Protein AF-0000000080647271 (afdb_homodimer)

Foldseek 3Di:
DFEEEEEEDPPLCLVVLVVLLVVVCVPVFAEEEAEDDPPDDPDPPPPQVVCVVVPDQKGWDQDPPRDIDMDGPDDDPVVVVVVCVVVVHDFYYYYDPQADPGQYEYRDDDDGPNDDYYDDDGPPDDPVVSVVVNVVRVPGDDD/DFEEEEEEDPPLCLVVLVVLLVVVCPPVFAEEEAEDDPPDPPDPPPPQVVVVVVPDQKGWDQDPPRDIDMDGPDDDPVVVVVVCVVVVHDFYYYYDPQADPGQYEYRDDDDGPNDDYYDDDGPPDDPVVSVVVNVVRVPGDDD

Structure (mmCIF, N/CA/C/O backbone):
data_AF-0000000080647271-model_v1
#
loop_
_entity.id
_entity.type
_entity.pdbx_description
1 polymer 'Molybdopterin-guanine dinucleotide biosynthesis protein B'
#
loop_
_atom_site.group_PDB
_atom_site.id
_atom_site.type_symbol
_atom_site.label_atom_id
_atom_site.label_alt_id
_atom_site.label_comp_id
_atom_site.label_asym_id
_atom_site.label_entity_id
_atom_site.label_seq_id
_atom_site.pdbx_PDB_ins_code
_atom_site.Cartn_x
_atom_site.Cartn_y
_atom_site.Cartn_z
_atom_site.occupancy
_atom_site.B_iso_or_equiv
_atom_site.auth_seq_id
_atom_site.auth_comp_id
_atom_site.auth_asym_id
_atom_site.auth_atom_id
_atom_site.pdbx_PDB_model_num
ATOM 1 N N . MET A 1 1 ? 1.456 6.121 18.125 1 97.38 1 MET A N 1
ATOM 2 C CA . MET A 1 1 ? 1.51 6.988 16.953 1 97.38 1 MET A CA 1
ATOM 3 C C . MET A 1 1 ? 0.772 8.297 17.219 1 97.38 1 MET A C 1
ATOM 5 O O . MET A 1 1 ? -0.348 8.297 17.719 1 97.38 1 MET A O 1
ATOM 9 N N . LYS A 1 2 ? 1.414 9.375 17.078 1 98.44 2 LYS A N 1
ATOM 10 C CA . LYS A 1 2 ? 0.795 10.695 17.203 1 98.44 2 LYS A CA 1
ATOM 11 C C . LYS A 1 2 ? 0.201 11.148 15.867 1 98.44 2 LYS A C 1
ATOM 13 O O . LYS A 1 2 ? 0.856 11.062 14.828 1 98.44 2 LYS A O 1
ATOM 18 N N . VAL A 1 3 ? -1.141 11.672 15.914 1 98.56 3 VAL A N 1
ATOM 19 C CA . VAL A 1 3 ? -1.839 11.938 14.664 1 98.56 3 VAL A CA 1
ATOM 20 C C . VAL A 1 3 ? -2.461 13.328 14.695 1 98.56 3 VAL A C 1
ATOM 22 O O . VAL A 1 3 ? -3.037 13.7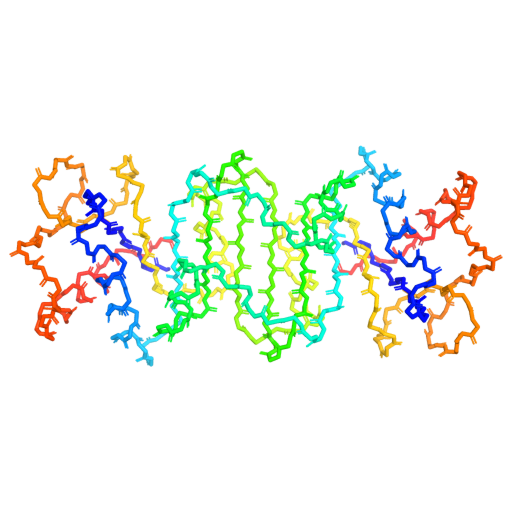34 15.711 1 98.56 3 VAL A O 1
ATOM 25 N N . ILE A 1 4 ? -2.371 14.039 13.578 1 98.38 4 ILE A N 1
ATOM 26 C CA . ILE A 1 4 ? -3.102 15.289 13.375 1 98.38 4 ILE A CA 1
ATOM 27 C C . ILE A 1 4 ? -3.629 15.352 11.945 1 98.38 4 ILE A C 1
ATOM 29 O O . ILE A 1 4 ? -3.059 14.742 11.039 1 98.38 4 ILE A O 1
ATOM 33 N N . SER A 1 5 ? -4.711 16.031 11.766 1 98.25 5 SER A N 1
ATOM 34 C CA . SER A 1 5 ? -5.281 16.266 10.438 1 98.25 5 SER A CA 1
ATOM 35 C C . SER A 1 5 ? -5.137 17.719 10.016 1 98.25 5 SER A C 1
ATOM 37 O O . SER A 1 5 ? -5.336 18.625 10.828 1 98.25 5 SER A O 1
ATOM 39 N N . VAL A 1 6 ? -4.715 17.922 8.789 1 97.44 6 VAL A N 1
ATOM 40 C CA . VAL A 1 6 ? -4.691 19.234 8.156 1 97.44 6 VAL A CA 1
ATOM 41 C C . VAL A 1 6 ? -5.867 19.359 7.195 1 97.44 6 VAL A C 1
ATOM 43 O O . VAL A 1 6 ? -5.988 18.578 6.242 1 97.44 6 VAL A O 1
ATOM 46 N N . VAL A 1 7 ? -6.699 20.344 7.461 1 96.94 7 VAL A N 1
ATOM 47 C CA . VAL A 1 7 ? -7.914 20.5 6.664 1 96.94 7 VAL A CA 1
ATOM 48 C C . VAL A 1 7 ? -8.031 21.938 6.16 1 96.94 7 VAL A C 1
ATOM 50 O O . VAL A 1 7 ? -7.371 22.828 6.68 1 96.94 7 VAL A O 1
ATOM 53 N N . GLY A 1 8 ? -8.805 22.047 5.125 1 93.81 8 GLY A N 1
ATOM 54 C CA . GLY A 1 8 ? -9.023 23.328 4.469 1 93.81 8 GLY A CA 1
ATOM 55 C C . GLY A 1 8 ? -9.695 23.203 3.113 1 93.81 8 GLY A C 1
ATOM 56 O O . GLY A 1 8 ? -9.992 22.094 2.666 1 93.81 8 GLY A O 1
ATOM 57 N N . THR A 1 9 ? -9.969 24.391 2.504 1 89.12 9 THR A N 1
ATOM 58 C CA . THR A 1 9 ? -10.602 24.375 1.192 1 89.12 9 THR A CA 1
ATOM 59 C C . THR A 1 9 ? -9.594 24.031 0.104 1 89.12 9 THR A C 1
ATOM 61 O O . THR A 1 9 ? -8.383 24.031 0.348 1 89.12 9 THR A O 1
ATOM 64 N N . LYS A 1 10 ? -10.008 23.578 -1.085 1 82.12 10 LYS A N 1
ATOM 65 C CA . LYS A 1 10 ? -9.141 23.25 -2.209 1 82.12 10 LYS A CA 1
ATOM 66 C C . LYS A 1 10 ? -8.18 24.391 -2.52 1 82.12 10 LYS A C 1
ATOM 68 O O . LYS A 1 10 ? -8.578 25.562 -2.555 1 82.12 10 LYS A O 1
ATOM 73 N N . LYS A 1 11 ? -6.984 24.219 -2.66 1 84.38 11 LYS A N 1
ATOM 74 C CA . LYS A 1 11 ? -5.953 25.172 -3.07 1 84.38 11 LYS A CA 1
ATOM 75 C C . LYS A 1 11 ? -5.598 26.125 -1.931 1 84.38 11 LYS A C 1
ATOM 77 O O . LYS A 1 11 ? -5.113 27.219 -2.166 1 84.38 11 LYS A O 1
ATOM 82 N N . SER A 1 12 ? -5.902 25.641 -0.79 1 86.94 12 SER A N 1
ATOM 83 C CA . SER A 1 12 ? -5.602 26.484 0.364 1 86.94 12 SER A CA 1
ATOM 84 C C . SER A 1 12 ? -4.141 26.344 0.777 1 86.94 12 SER A C 1
ATOM 86 O O . SER A 1 12 ? -3.646 27.125 1.598 1 86.94 12 SER A O 1
ATOM 88 N N . GLY A 1 13 ? -3.531 25.422 0.24 1 90.5 13 GLY A N 1
ATOM 89 C CA . GLY A 1 13 ? -2.135 25.203 0.586 1 90.5 13 GLY A CA 1
ATOM 90 C C . GLY A 1 13 ? -1.925 24.016 1.512 1 90.5 13 GLY A C 1
ATOM 91 O O . GLY A 1 13 ? -0.857 23.875 2.109 1 90.5 13 GLY A O 1
ATOM 92 N N . LYS A 1 14 ? -2.918 23.203 1.691 1 92.44 14 LYS A N 1
ATOM 93 C CA . LYS A 1 14 ? -2.848 22.047 2.59 1 92.44 14 LYS A CA 1
ATOM 94 C C . LYS A 1 14 ? -1.639 21.172 2.27 1 92.44 14 LYS A C 1
ATOM 96 O O . LYS A 1 14 ? -0.856 20.844 3.16 1 92.44 14 LYS A O 1
ATOM 101 N N . THR A 1 15 ? -1.499 20.828 1.011 1 91.69 15 THR A N 1
ATOM 102 C CA . THR A 1 15 ? -0.429 19.922 0.604 1 91.69 15 THR A CA 1
ATOM 103 C C . THR A 1 15 ? 0.937 20.516 0.921 1 91.69 15 THR A C 1
ATOM 105 O O . THR A 1 15 ? 1.814 19.844 1.45 1 91.69 15 THR A O 1
ATOM 108 N N . THR A 1 16 ? 1.079 21.812 0.631 1 93.75 16 THR A N 1
ATOM 109 C CA . THR A 1 16 ? 2.334 22.5 0.918 1 93.75 16 THR A CA 1
ATOM 110 C C . THR A 1 16 ? 2.635 22.484 2.414 1 93.75 16 THR A C 1
ATOM 112 O O . THR A 1 16 ? 3.781 22.281 2.818 1 93.75 16 THR A O 1
ATOM 115 N N . LEU A 1 17 ? 1.628 22.688 3.168 1 95.81 17 LEU A N 1
ATOM 116 C CA . LEU A 1 17 ? 1.812 22.672 4.613 1 95.81 17 LEU A CA 1
ATOM 117 C C . LEU A 1 17 ? 2.207 21.281 5.094 1 95.81 17 LEU A C 1
ATOM 119 O O . LEU A 1 17 ? 3.145 21.125 5.883 1 95.81 17 LEU A O 1
ATOM 123 N N . VAL A 1 18 ? 1.528 20.312 4.625 1 96.5 18 VAL A N 1
ATOM 124 C CA . VAL A 1 18 ? 1.826 18.922 5.004 1 96.5 18 VAL A CA 1
ATOM 125 C C . VAL A 1 18 ? 3.266 18.594 4.621 1 96.5 18 VAL A C 1
ATOM 127 O O . VAL A 1 18 ? 4.004 18 5.418 1 96.5 18 VAL A O 1
ATOM 130 N N . GLU A 1 19 ? 3.668 18.984 3.461 1 96.25 19 GLU A N 1
ATOM 131 C CA . GLU A 1 19 ? 5.035 18.75 3.016 1 96.25 19 GLU A CA 1
ATOM 132 C C . GLU A 1 19 ? 6.047 19.391 3.963 1 96.25 19 GLU A C 1
ATOM 134 O O . GLU A 1 19 ? 7.051 18.766 4.32 1 96.25 19 GLU A O 1
ATOM 139 N N . ALA A 1 20 ? 5.777 20.578 4.281 1 96.62 20 ALA A N 1
ATOM 140 C CA . ALA A 1 20 ? 6.68 21.297 5.176 1 96.62 20 ALA A CA 1
ATOM 141 C C . ALA A 1 20 ? 6.781 20.609 6.531 1 96.62 20 ALA A C 1
ATOM 143 O O . ALA A 1 20 ? 7.867 20.5 7.105 1 96.62 20 ALA A O 1
ATOM 144 N N . MET A 1 21 ? 5.676 20.156 7.02 1 97.81 21 MET A N 1
ATOM 145 C CA . MET A 1 21 ? 5.66 19.453 8.305 1 97.81 21 MET A CA 1
ATOM 146 C C . MET A 1 21 ? 6.422 18.141 8.227 1 97.81 21 MET A C 1
ATOM 148 O O . MET A 1 21 ? 7.18 17.797 9.141 1 97.81 21 MET A O 1
ATOM 152 N N . VAL A 1 22 ? 6.25 17.453 7.168 1 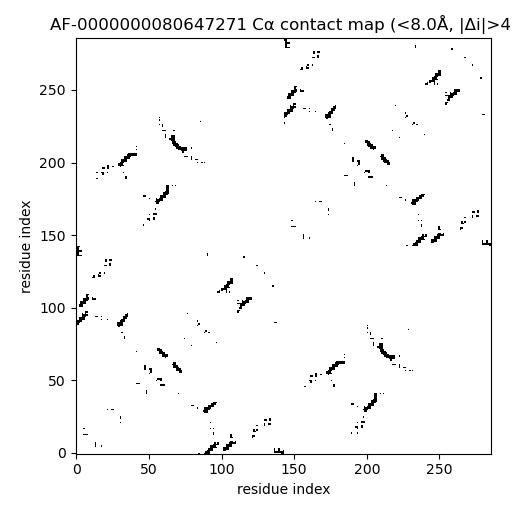97.69 22 VAL A N 1
ATOM 153 C CA . VAL A 1 22 ? 6.953 16.188 6.961 1 97.69 22 VAL A CA 1
ATOM 154 C C . VAL A 1 22 ? 8.461 16.438 6.953 1 97.69 22 VAL A C 1
ATOM 156 O O . VAL A 1 22 ? 9.211 15.719 7.625 1 97.69 22 VAL A O 1
ATOM 159 N N . ARG A 1 23 ? 8.875 17.453 6.297 1 97.12 23 ARG A N 1
ATOM 160 C CA . ARG A 1 23 ? 10.289 17.781 6.234 1 97.12 23 ARG A CA 1
ATOM 161 C C . ARG A 1 23 ? 10.844 18.094 7.621 1 97.12 23 ARG A C 1
ATOM 163 O O . ARG A 1 23 ? 11.953 17.703 7.961 1 97.12 23 ARG A O 1
ATOM 170 N N . ALA A 1 24 ? 10.039 18.734 8.305 1 97.38 24 ALA A N 1
ATOM 171 C CA . ALA A 1 24 ? 10.477 19.172 9.633 1 97.38 24 ALA A CA 1
ATOM 172 C C . ALA A 1 24 ? 10.586 17.984 10.586 1 97.38 24 ALA A C 1
ATOM 174 O O . ALA A 1 24 ? 11.258 18.062 11.617 1 97.38 24 ALA A O 1
ATOM 175 N N . LEU A 1 25 ? 9.914 16.922 10.273 1 97.69 25 LEU A N 1
ATOM 176 C CA . LEU A 1 25 ? 9.898 15.766 11.156 1 97.69 25 LEU A CA 1
ATOM 177 C C . LEU A 1 25 ? 11.062 14.828 10.836 1 97.69 25 LEU A C 1
ATOM 179 O O . LEU A 1 25 ? 11.273 13.836 11.539 1 97.69 25 LEU A O 1
ATOM 183 N N . ARG A 1 26 ? 11.758 15.117 9.758 1 91.31 26 ARG A N 1
ATOM 184 C CA . ARG A 1 26 ? 12.891 14.281 9.375 1 91.31 26 ARG A CA 1
ATOM 185 C C . ARG A 1 26 ? 13.859 14.102 10.539 1 91.31 26 ARG A C 1
ATOM 187 O O . ARG A 1 26 ? 14.273 15.078 11.164 1 91.31 26 ARG A O 1
ATOM 194 N N . GLY A 1 27 ? 14.141 12.875 10.836 1 92.38 27 GLY A N 1
ATOM 195 C CA . GLY A 1 27 ? 15.109 12.586 11.875 1 92.38 27 GLY A CA 1
ATOM 196 C C . GLY A 1 27 ? 14.492 12.5 13.258 1 92.38 27 GLY A C 1
ATOM 197 O O . GLY A 1 27 ? 15.18 12.188 14.234 1 92.38 27 GLY A O 1
ATOM 198 N N . ARG A 1 28 ? 13.258 12.75 13.352 1 95.31 28 ARG A N 1
ATOM 199 C CA . ARG A 1 28 ? 12.617 12.742 14.656 1 95.31 28 ARG A CA 1
ATOM 200 C C . ARG A 1 28 ? 11.891 11.414 14.898 1 95.31 28 ARG A C 1
ATOM 202 O O . ARG A 1 28 ? 11.539 11.094 16.031 1 95.31 28 ARG A O 1
ATOM 209 N N . GLY A 1 29 ? 11.688 10.703 13.922 1 96.44 29 GLY A N 1
ATOM 210 C CA . GLY A 1 29 ? 10.953 9.453 13.945 1 96.44 29 GLY A CA 1
ATOM 211 C C . GLY A 1 29 ? 10.375 9.07 12.594 1 96.44 29 GLY A C 1
ATOM 212 O O . GLY A 1 29 ? 10.516 9.82 11.617 1 96.44 29 GLY A O 1
ATOM 213 N N . ARG A 1 30 ? 9.75 7.887 12.516 1 96.69 30 ARG A N 1
ATOM 214 C CA . ARG A 1 30 ? 9.125 7.426 11.281 1 96.69 30 ARG A CA 1
ATOM 215 C C . ARG A 1 30 ? 7.84 8.195 11 1 96.69 30 ARG A C 1
ATOM 217 O O . ARG A 1 30 ? 6.965 8.289 11.859 1 96.69 30 ARG A O 1
ATOM 224 N N . VAL A 1 31 ? 7.758 8.758 9.789 1 97.88 31 VAL A N 1
ATOM 225 C CA . VAL A 1 31 ? 6.664 9.664 9.461 1 97.88 31 VAL A CA 1
ATOM 226 C C . VAL A 1 31 ? 5.77 9.031 8.398 1 97.88 31 VAL A C 1
ATOM 228 O O . VAL A 1 31 ? 6.266 8.461 7.422 1 97.88 31 VAL A O 1
ATOM 231 N N . GLY A 1 32 ? 4.453 9.109 8.586 1 97.81 32 GLY A N 1
ATOM 232 C CA . GLY A 1 32 ? 3.459 8.688 7.609 1 97.81 32 GLY A CA 1
ATOM 233 C C . GLY A 1 32 ? 2.426 9.758 7.312 1 97.81 32 GLY A C 1
ATOM 234 O O . GLY A 1 32 ? 2.154 10.617 8.156 1 97.81 32 GLY A O 1
ATOM 235 N N . THR A 1 33 ? 1.88 9.688 6.086 1 97.5 33 THR A N 1
ATOM 236 C CA . THR A 1 33 ? 0.808 10.609 5.73 1 97.5 33 THR A CA 1
ATOM 237 C C . THR A 1 33 ? -0.386 9.859 5.152 1 97.5 33 THR A C 1
ATOM 239 O O . THR A 1 33 ? -0.234 8.758 4.625 1 97.5 33 THR A O 1
ATOM 242 N N . ILE A 1 34 ? -1.543 10.43 5.316 1 96.5 34 ILE A N 1
ATOM 243 C CA . ILE A 1 34 ? -2.771 9.977 4.672 1 96.5 34 ILE A CA 1
ATOM 244 C C . ILE A 1 34 ? -3.375 11.109 3.854 1 96.5 34 ILE A C 1
ATOM 246 O O . ILE A 1 34 ? -3.43 12.258 4.316 1 96.5 34 ILE A O 1
ATOM 250 N N . LYS A 1 35 ? -3.709 10.844 2.711 1 93.12 35 LYS A N 1
ATOM 251 C CA . LYS A 1 35 ? -4.375 11.828 1.868 1 93.12 35 LYS A CA 1
ATOM 252 C C . LYS A 1 35 ? -5.762 11.352 1.449 1 93.12 35 LYS A C 1
ATOM 254 O O . LYS A 1 35 ? -5.918 10.227 0.962 1 93.12 35 LYS A O 1
ATOM 259 N N . ASN A 1 36 ? -6.766 12.102 1.656 1 91.5 36 ASN A N 1
ATOM 260 C CA . ASN A 1 36 ? -8.109 11.859 1.145 1 91.5 36 ASN A CA 1
ATOM 261 C C . ASN A 1 36 ? -8.203 12.148 -0.352 1 91.5 36 ASN A C 1
ATOM 263 O O . ASN A 1 36 ? -8.016 13.289 -0.782 1 91.5 36 ASN A O 1
ATOM 267 N N . MET A 1 37 ? -8.391 11.078 -1.121 1 85.06 37 MET A N 1
ATOM 268 C CA . MET A 1 37 ? -8.445 11.211 -2.574 1 85.06 37 MET A CA 1
ATOM 269 C C . MET A 1 37 ? -9.742 10.625 -3.121 1 85.06 37 MET A C 1
ATOM 271 O O . MET A 1 37 ? -9.719 9.664 -3.898 1 85.06 37 MET A O 1
ATOM 275 N N . PRO A 1 38 ? -10.945 11.062 -2.668 1 76 38 PRO A N 1
ATOM 276 C CA . PRO A 1 38 ? -12.234 10.453 -2.996 1 76 38 PRO A CA 1
ATOM 277 C C . PRO A 1 38 ? -12.414 10.234 -4.496 1 76 38 PRO A C 1
ATOM 279 O O . PRO A 1 38 ? -13.086 9.281 -4.906 1 76 38 PRO A O 1
ATOM 282 N N . GLY A 1 39 ? -11.836 10.984 -5.422 1 75.06 39 GLY A N 1
ATOM 283 C CA . GLY A 1 39 ? -12.047 10.836 -6.852 1 75.06 39 GLY A CA 1
ATOM 284 C C . GLY A 1 39 ? -10.953 10.039 -7.543 1 75.06 39 GLY A C 1
ATOM 285 O O . GLY A 1 39 ? -10.992 9.852 -8.758 1 75.06 39 GLY A O 1
ATOM 286 N N . HIS A 1 40 ? -10.117 9.484 -6.738 1 70.75 40 HIS A N 1
ATOM 287 C CA . HIS A 1 40 ? -8.977 8.812 -7.359 1 70.75 40 HIS A CA 1
ATOM 288 C C . HIS A 1 40 ? -9.242 7.32 -7.539 1 70.75 40 HIS A C 1
ATOM 290 O O . HIS A 1 40 ? -9.539 6.617 -6.57 1 70.75 40 HIS A O 1
ATOM 296 N N . PRO A 1 41 ? -9.281 6.926 -8.812 1 62.19 41 PRO A N 1
ATOM 297 C CA . PRO A 1 41 ? -9.5 5.5 -9.078 1 62.19 41 PRO A CA 1
ATOM 298 C C . PRO A 1 41 ? -8.266 4.652 -8.758 1 62.19 41 PRO A C 1
ATOM 300 O O . PRO A 1 41 ? -7.176 5.191 -8.555 1 62.19 41 PRO A O 1
ATOM 303 N N . VAL A 1 42 ? -8.469 3.375 -8.508 1 57.41 42 VAL A N 1
ATOM 304 C CA . VAL A 1 42 ? -7.387 2.412 -8.352 1 57.41 42 VAL A CA 1
ATOM 305 C C . VAL A 1 42 ? -6.395 2.561 -9.508 1 57.41 42 VAL A C 1
ATOM 307 O O . VAL A 1 42 ? -6.793 2.609 -10.672 1 57.41 42 VAL A O 1
ATOM 310 N N . GLU A 1 43 ? -5.445 3.32 -9.242 1 54.75 43 GLU A N 1
ATOM 311 C CA . GLU A 1 43 ? -4.477 3.631 -10.289 1 54.75 43 GLU A CA 1
ATOM 312 C C . GLU A 1 43 ? -4.215 2.42 -11.18 1 54.75 43 GLU A C 1
ATOM 314 O O . GLU A 1 43 ? -4.332 1.276 -10.734 1 54.75 43 GLU A O 1
ATOM 319 N N . ASP A 1 44 ? -4.219 2.754 -12.438 1 51.72 44 ASP A N 1
ATOM 320 C CA . ASP A 1 44 ? -4.168 2.115 -13.742 1 51.72 44 ASP A CA 1
ATOM 321 C C . ASP A 1 44 ? -2.904 1.273 -13.898 1 51.72 44 ASP A C 1
ATOM 323 O O . ASP A 1 44 ? -2.668 0.688 -14.961 1 51.72 44 ASP A O 1
ATOM 327 N N . ARG A 1 45 ? -2.066 1.248 -12.891 1 54.31 45 ARG A N 1
ATOM 328 C CA . ARG A 1 45 ? -0.983 0.546 -13.57 1 54.31 45 ARG A CA 1
ATOM 329 C C . ARG A 1 45 ? -1.391 -0.88 -13.922 1 54.31 45 ARG A C 1
ATOM 331 O O . ARG A 1 45 ? -1.987 -1.582 -13.102 1 54.31 45 ARG A O 1
ATOM 338 N N . GLY A 1 46 ? -1.278 -1.026 -15.07 1 62.19 46 GLY A N 1
ATOM 339 C CA . GLY A 1 46 ? -1.736 -2.193 -15.805 1 62.19 46 GLY A CA 1
ATOM 340 C C . GLY A 1 46 ? -1.543 -3.492 -15.039 1 62.19 46 GLY A C 1
ATOM 341 O O . GLY A 1 46 ? -2.49 -4.262 -14.859 1 62.19 46 GLY A O 1
ATOM 342 N N . ASP A 1 47 ? -0.328 -3.584 -14.359 1 67.06 47 ASP A N 1
ATOM 343 C CA . ASP A 1 47 ? -0.085 -4.93 -13.852 1 67.06 47 ASP A CA 1
ATOM 344 C C . ASP A 1 47 ? -0.789 -5.148 -12.516 1 67.06 47 ASP A C 1
ATOM 346 O O . ASP A 1 47 ? -1.428 -6.18 -12.305 1 67.06 47 ASP A O 1
ATOM 350 N N . THR A 1 48 ? -0.757 -4.207 -11.641 1 75.62 48 THR A N 1
ATOM 351 C CA . THR A 1 48 ? -1.429 -4.34 -10.352 1 75.62 48 THR A CA 1
ATOM 352 C C . THR A 1 48 ? -2.943 -4.266 -10.523 1 75.62 48 THR A C 1
ATOM 354 O O . THR A 1 48 ? -3.686 -4.965 -9.828 1 75.62 48 THR A O 1
ATOM 357 N N . ARG A 1 49 ? -3.283 -3.605 -11.516 1 80.44 49 ARG A N 1
ATOM 358 C CA . ARG A 1 49 ? -4.711 -3.477 -11.797 1 80.44 49 ARG A CA 1
ATOM 359 C C . ARG A 1 49 ? -5.305 -4.812 -12.227 1 80.44 49 ARG A C 1
ATOM 361 O O . ARG A 1 49 ? -6.41 -5.168 -11.812 1 80.44 49 ARG A O 1
ATOM 368 N N . ARG A 1 50 ? -4.562 -5.504 -13 1 87.12 50 ARG A N 1
ATOM 369 C CA . ARG A 1 50 ? -5.047 -6.785 -13.508 1 87.12 50 ARG A CA 1
ATOM 370 C C . ARG A 1 50 ? -5.293 -7.77 -12.375 1 87.12 50 ARG A C 1
ATOM 372 O O . ARG A 1 50 ? -6.316 -8.453 -12.352 1 87.12 50 ARG A O 1
ATOM 379 N N . HIS A 1 51 ? -4.359 -7.816 -11.406 1 91.69 51 HIS A N 1
ATOM 380 C CA . HIS A 1 51 ? -4.547 -8.703 -10.258 1 91.69 51 HIS A CA 1
ATOM 381 C C . HIS A 1 51 ? -5.77 -8.297 -9.445 1 91.69 51 HIS A C 1
ATOM 383 O O . HIS A 1 51 ? -6.547 -9.148 -9.016 1 91.69 51 HIS A O 1
ATOM 389 N N . PHE A 1 52 ? -5.887 -7.023 -9.336 1 87.62 52 PHE A N 1
ATOM 390 C CA . PHE A 1 52 ? -6.988 -6.484 -8.547 1 87.62 52 PHE A CA 1
ATOM 391 C C . PHE A 1 52 ? -8.32 -6.746 -9.234 1 87.62 52 PHE A C 1
ATOM 393 O O . PHE A 1 52 ? -9.281 -7.184 -8.602 1 87.62 52 PHE A O 1
ATOM 400 N N . GLU A 1 53 ? -8.398 -6.582 -10.492 1 87.94 53 GLU A N 1
ATOM 401 C CA . GLU A 1 53 ? -9.602 -6.812 -11.297 1 87.94 53 GLU A CA 1
ATOM 402 C C . GLU A 1 53 ? -9.961 -8.297 -11.328 1 87.94 53 GLU A C 1
ATOM 404 O O . GLU A 1 53 ? -11.141 -8.648 -11.43 1 87.94 53 GLU A O 1
ATOM 409 N N . ALA A 1 54 ? -8.914 -9.078 -11.219 1 92.69 54 ALA A N 1
ATOM 410 C CA . ALA A 1 54 ? -9.141 -10.516 -11.203 1 92.69 54 ALA A CA 1
ATOM 411 C C . ALA A 1 54 ? -9.805 -10.945 -9.898 1 92.69 54 ALA A C 1
ATOM 413 O O . ALA A 1 54 ? -10.336 -12.062 -9.797 1 92.69 54 ALA A O 1
ATOM 414 N N . GLY A 1 55 ? -9.688 -10.078 -8.844 1 91.81 55 GLY A N 1
ATOM 415 C CA . GLY A 1 55 ? -10.414 -10.375 -7.625 1 91.81 55 GLY A CA 1
ATOM 416 C C . GLY A 1 55 ? -9.523 -10.422 -6.395 1 91.81 55 GLY A C 1
ATOM 417 O O . GLY A 1 55 ? -9.992 -10.719 -5.293 1 91.81 55 GLY A O 1
ATOM 418 N N . ALA A 1 56 ? -8.242 -10.18 -6.57 1 95.06 56 ALA A N 1
ATOM 419 C CA . ALA A 1 56 ? -7.367 -10.141 -5.398 1 95.06 56 ALA A CA 1
ATOM 420 C C . ALA A 1 56 ? -7.844 -9.086 -4.398 1 95.06 56 ALA A C 1
ATOM 422 O O . ALA A 1 56 ? -8.266 -7.992 -4.789 1 95.06 56 ALA A O 1
ATOM 423 N N . ASP A 1 57 ? -7.723 -9.383 -3.143 1 94.12 57 ASP A N 1
ATOM 424 C CA . ASP A 1 57 ? -8.117 -8.453 -2.088 1 94.12 57 ASP A CA 1
ATOM 425 C C . ASP A 1 57 ? -7.02 -7.426 -1.818 1 94.12 57 ASP A C 1
ATOM 427 O O . ASP A 1 57 ? -7.301 -6.289 -1.443 1 94.12 57 ASP A O 1
ATOM 431 N N . VAL A 1 58 ? -5.785 -7.898 -1.96 1 94.75 58 VAL A N 1
ATOM 432 C CA . VAL A 1 58 ? -4.594 -7.086 -1.727 1 94.75 58 VAL A CA 1
ATOM 433 C C . VAL A 1 58 ? -3.559 -7.359 -2.816 1 94.75 58 VAL A C 1
ATOM 435 O O . VAL A 1 58 ? -3.271 -8.516 -3.133 1 94.75 58 VAL A O 1
ATOM 438 N N . VAL A 1 59 ? -3.053 -6.305 -3.404 1 94.38 59 VAL A N 1
ATOM 439 C CA . VAL A 1 59 ? -1.998 -6.414 -4.406 1 94.38 59 VAL A CA 1
ATOM 440 C C . VAL A 1 59 ? -0.788 -5.586 -3.979 1 94.38 59 VAL A C 1
ATOM 442 O O . VAL A 1 59 ? -0.924 -4.41 -3.629 1 94.38 59 VAL A O 1
ATOM 445 N N . VAL A 1 60 ? 0.397 -6.223 -3.994 1 93.94 60 VAL A N 1
ATOM 446 C CA . VAL A 1 60 ? 1.619 -5.5 -3.652 1 93.94 60 VAL A CA 1
ATOM 447 C C . VAL A 1 60 ? 2.592 -5.547 -4.828 1 93.94 60 VAL A C 1
ATOM 449 O O . VAL A 1 60 ? 2.873 -6.621 -5.367 1 93.94 60 VAL A O 1
ATOM 452 N N . GLY A 1 61 ? 2.953 -4.43 -5.246 1 91.62 61 GLY A N 1
ATOM 453 C CA . GLY A 1 61 ? 4.047 -4.309 -6.195 1 91.62 61 GLY A CA 1
ATOM 454 C C . GLY A 1 61 ? 5.371 -3.973 -5.539 1 91.62 61 GLY A C 1
ATOM 455 O O . GLY A 1 61 ? 5.43 -3.135 -4.637 1 91.62 61 GLY A O 1
ATOM 456 N N . VAL A 1 62 ? 6.379 -4.68 -5.965 1 92.25 62 VAL A N 1
ATOM 457 C CA . VAL A 1 62 ? 7.738 -4.383 -5.52 1 92.25 62 VAL A CA 1
ATOM 458 C C . VAL A 1 62 ? 8.523 -3.729 -6.652 1 92.25 62 VAL A C 1
ATOM 460 O O . VAL A 1 62 ? 8.883 -4.387 -7.633 1 92.25 62 VAL A O 1
ATOM 463 N N . GLY A 1 63 ? 8.703 -2.488 -6.41 1 86.88 63 GLY A N 1
ATOM 464 C CA . GLY A 1 63 ? 9.344 -1.703 -7.453 1 86.88 63 GLY A CA 1
ATOM 465 C C . GLY A 1 63 ? 10.828 -1.484 -7.215 1 86.88 63 GLY A C 1
ATOM 466 O O . GLY A 1 63 ? 11.43 -2.146 -6.371 1 86.88 63 GLY A O 1
ATOM 467 N N . SER A 1 64 ? 11.352 -0.547 -8.117 1 81.62 64 SER A N 1
ATOM 468 C CA . SER A 1 64 ? 12.75 -0.155 -7.996 1 81.62 64 SER A CA 1
ATOM 469 C C . SER A 1 64 ? 13.008 0.579 -6.684 1 81.62 64 SER A C 1
ATOM 471 O O . SER A 1 64 ? 12.078 1.104 -6.066 1 81.62 64 SER A O 1
ATOM 473 N N . GLU A 1 65 ? 14.25 0.62 -6.203 1 77.44 65 GLU A N 1
ATOM 474 C CA . GLU A 1 65 ? 14.711 1.378 -5.043 1 77.44 65 GLU A CA 1
ATOM 475 C C . GLU A 1 65 ? 14.016 0.913 -3.768 1 77.44 65 GLU A C 1
ATOM 477 O O . GLU A 1 65 ? 13.734 1.721 -2.879 1 77.44 65 GLU A O 1
ATOM 482 N N . ARG A 1 66 ? 13.531 -0.268 -3.826 1 84.94 66 ARG A N 1
ATOM 483 C CA . ARG A 1 66 ? 12.961 -0.887 -2.629 1 84.94 66 ARG A CA 1
ATOM 484 C C . ARG A 1 66 ? 11.695 -0.165 -2.184 1 84.94 66 ARG A C 1
ATOM 486 O O . ARG A 1 66 ? 11.531 0.135 -0.999 1 84.94 66 ARG A O 1
ATOM 493 N N . ILE A 1 67 ? 10.906 0.204 -3.178 1 87.88 67 ILE A N 1
ATOM 494 C CA . ILE A 1 67 ? 9.625 0.835 -2.902 1 87.88 67 ILE A CA 1
ATOM 495 C C . ILE A 1 67 ? 8.5 -0.194 -3.039 1 87.88 67 ILE A C 1
ATOM 497 O O . ILE A 1 67 ? 8.477 -0.965 -4 1 87.88 67 ILE A O 1
ATOM 501 N N . LEU A 1 68 ? 7.633 -0.219 -2.031 1 92.06 68 LEU A N 1
ATOM 502 C CA . LEU A 1 68 ? 6.445 -1.066 -2.088 1 92.06 68 LEU A CA 1
ATOM 503 C C . LEU A 1 68 ? 5.207 -0.244 -2.424 1 92.06 68 LEU A C 1
ATOM 505 O O . LEU A 1 68 ? 5.031 0.862 -1.908 1 92.06 68 LEU A O 1
ATOM 509 N N . PHE A 1 69 ? 4.445 -0.816 -3.256 1 89.88 69 PHE A N 1
ATOM 510 C CA . PHE A 1 69 ? 3.115 -0.31 -3.574 1 89.88 69 PHE A CA 1
ATOM 511 C C . PHE A 1 69 ? 2.043 -1.313 -3.168 1 89.88 69 PHE A C 1
ATOM 513 O O . PHE A 1 69 ? 2.148 -2.502 -3.479 1 89.88 69 PHE A O 1
ATOM 520 N N . LYS A 1 70 ? 1.133 -0.816 -2.486 1 91.5 70 LYS A N 1
ATOM 521 C CA . LYS A 1 70 ? 0.063 -1.714 -2.061 1 91.5 70 LYS A CA 1
ATOM 522 C C . LYS A 1 70 ? -1.309 -1.128 -2.385 1 91.5 70 LYS A C 1
ATOM 524 O O . LYS A 1 70 ? -1.548 0.062 -2.166 1 91.5 70 LYS A O 1
ATOM 529 N N . VAL A 1 71 ? -2.17 -1.96 -2.916 1 90.81 71 VAL A N 1
ATOM 530 C CA . VAL A 1 71 ? -3.572 -1.622 -3.123 1 90.81 71 VAL A CA 1
ATOM 531 C C . VAL A 1 71 ? -4.461 -2.635 -2.404 1 90.81 71 VAL A C 1
ATOM 533 O O . VAL A 1 71 ? -4.227 -3.842 -2.48 1 90.81 71 VAL A O 1
ATOM 536 N N . SER A 1 72 ? -5.426 -2.18 -1.699 1 92.19 72 SER A N 1
ATOM 537 C CA . SER A 1 72 ? -6.324 -3.09 -0.995 1 92.19 72 SER A CA 1
ATOM 538 C C . SER A 1 72 ? -7.75 -2.553 -0.975 1 92.19 72 SER A C 1
ATOM 540 O O . SER A 1 72 ? -7.965 -1.34 -1.049 1 92.19 72 SER A O 1
ATOM 542 N N . ARG A 1 73 ? -8.664 -3.494 -0.834 1 87.12 73 ARG A N 1
ATOM 543 C CA . ARG A 1 73 ? -10.086 -3.164 -0.797 1 87.12 73 ARG A CA 1
ATOM 544 C C . ARG A 1 73 ? -10.555 -2.918 0.634 1 87.12 73 ARG A C 1
ATOM 546 O O . ARG A 1 73 ? -10.039 -3.529 1.573 1 87.12 73 ARG A O 1
ATOM 553 N N . GLY A 1 74 ? -11.695 -2.049 0.748 1 76.25 74 GLY A N 1
ATOM 554 C CA . GLY A 1 74 ? -12.461 -1.952 1.979 1 76.25 74 GLY A CA 1
ATOM 555 C C . GLY A 1 74 ? -11.805 -1.065 3.021 1 76.25 74 GLY A C 1
ATOM 556 O O . GLY A 1 74 ? -11.844 -1.372 4.215 1 76.25 74 GLY A O 1
ATOM 557 N N . GLY A 1 75 ? -11.297 0.05 2.48 1 84.25 75 GLY A N 1
ATOM 558 C CA . GLY A 1 75 ? -10.664 0.809 3.547 1 84.25 75 GLY A CA 1
ATOM 559 C C . GLY A 1 75 ? -11.047 2.277 3.541 1 84.25 75 GLY A C 1
ATOM 560 O O . GLY A 1 75 ? -11.469 2.812 2.512 1 84.25 75 GLY A O 1
ATOM 561 N N . GLY A 1 76 ? -11.102 2.84 4.754 1 92.12 76 GLY A N 1
ATOM 562 C CA . GLY A 1 76 ? -11.227 4.266 5.012 1 92.12 76 GLY A CA 1
ATOM 563 C C . GLY A 1 76 ? -10.133 4.812 5.906 1 92.12 76 GLY A C 1
ATOM 564 O O . GLY A 1 76 ? -9.016 4.301 5.906 1 92.12 76 GLY A O 1
ATOM 565 N N . LEU A 1 77 ? -10.516 5.91 6.512 1 95.81 77 LEU A N 1
ATOM 566 C CA . LEU A 1 77 ? -9.523 6.578 7.348 1 95.81 77 LEU A CA 1
ATOM 567 C C . LEU A 1 77 ? -8.992 5.633 8.422 1 95.81 77 LEU A C 1
ATOM 569 O O . LEU A 1 77 ? -7.785 5.57 8.656 1 95.81 77 LEU A O 1
ATOM 573 N N . GLU A 1 78 ? -9.898 4.906 9.07 1 96.06 78 GLU A N 1
ATOM 574 C CA . GLU A 1 78 ? -9.484 4.027 10.164 1 96.06 78 GLU A CA 1
ATOM 575 C C . GLU A 1 78 ? -8.523 2.955 9.672 1 96.06 78 GLU A C 1
ATOM 577 O O . GLU A 1 78 ? -7.512 2.674 10.32 1 96.06 78 GLU A O 1
ATOM 582 N N . GLU A 1 79 ? -8.805 2.342 8.578 1 95.25 79 GLU A N 1
ATOM 583 C CA . GLU A 1 79 ? -7.918 1.336 8 1 95.25 79 GLU A CA 1
ATOM 584 C C . GLU A 1 79 ? -6.582 1.947 7.594 1 95.25 79 GLU A C 1
ATOM 586 O O . GLU A 1 79 ? -5.535 1.315 7.742 1 95.25 79 GLU A O 1
ATOM 591 N N . ALA A 1 80 ? -6.652 3.15 7.066 1 96.06 80 ALA A N 1
ATOM 592 C CA . ALA A 1 80 ? -5.426 3.854 6.688 1 96.06 80 ALA A CA 1
ATOM 593 C C . ALA A 1 80 ? -4.543 4.105 7.906 1 96.06 80 ALA A C 1
ATOM 595 O O . ALA A 1 80 ? -3.324 3.934 7.844 1 96.06 80 ALA A O 1
ATOM 596 N N . LEU A 1 81 ? -5.191 4.496 8.977 1 97.5 81 LEU A N 1
ATOM 597 C CA . LEU A 1 81 ? -4.449 4.715 10.211 1 97.5 81 LEU A CA 1
ATOM 598 C C . LEU A 1 81 ? -3.82 3.414 10.703 1 97.5 81 LEU A C 1
ATOM 600 O O . LEU A 1 81 ? -2.682 3.41 11.18 1 97.5 81 LEU A O 1
ATOM 604 N N . GLU A 1 82 ? -4.543 2.365 10.586 1 96 82 GLU A N 1
ATOM 605 C CA . GLU A 1 82 ? -4.02 1.062 10.984 1 96 82 GLU A CA 1
ATOM 606 C C . GLU A 1 82 ? -2.809 0.671 10.141 1 96 82 GLU A C 1
ATOM 608 O O . GLU A 1 82 ? -1.853 0.087 10.656 1 96 82 GLU A O 1
ATOM 613 N N . GLU A 1 83 ? -2.863 0.991 8.859 1 95 83 GLU A N 1
ATOM 614 C CA . GLU A 1 83 ? -1.722 0.737 7.984 1 95 83 GLU A CA 1
ATOM 615 C C . GLU A 1 83 ? -0.474 1.461 8.484 1 95 83 GLU A C 1
ATOM 617 O O . GLU A 1 83 ? 0.62 0.893 8.484 1 95 83 GLU A O 1
ATOM 622 N N . LEU A 1 84 ? -0.644 2.674 8.898 1 96.88 84 LEU A N 1
ATOM 623 C CA . LEU A 1 84 ? 0.485 3.453 9.398 1 96.88 84 LEU A CA 1
ATOM 624 C C . LEU A 1 84 ? 1.027 2.861 10.688 1 96.88 84 LEU A C 1
ATOM 626 O O . LEU A 1 84 ? 2.242 2.723 10.852 1 96.88 84 LEU A O 1
ATOM 630 N N . ARG A 1 85 ? 0.106 2.479 11.555 1 96.44 85 ARG A N 1
ATOM 631 C CA . ARG A 1 85 ? 0.524 1.885 12.82 1 96.44 85 ARG A CA 1
ATOM 632 C C . ARG A 1 85 ? 1.313 0.601 12.586 1 96.44 85 ARG A C 1
ATOM 634 O O . ARG A 1 85 ? 2.381 0.409 13.172 1 96.44 85 ARG A O 1
ATOM 641 N N . ALA A 1 86 ? 0.808 -0.201 11.742 1 93.5 86 ALA A N 1
ATOM 642 C CA . ALA A 1 86 ? 1.436 -1.486 11.453 1 93.5 86 ALA A CA 1
ATOM 643 C C . ALA A 1 86 ? 2.811 -1.292 10.812 1 93.5 86 ALA A C 1
ATOM 645 O O . ALA A 1 86 ? 3.662 -2.182 10.883 1 93.5 86 ALA A O 1
ATOM 646 N N . SER A 1 87 ? 3.037 -0.128 10.25 1 94.75 87 SER A N 1
ATOM 647 C CA . SER A 1 87 ? 4.301 0.164 9.578 1 94.75 87 SER A CA 1
ATOM 648 C C . SER A 1 87 ? 5.293 0.818 10.531 1 94.75 87 SER A C 1
ATOM 650 O O . SER A 1 87 ? 6.359 1.271 10.109 1 94.75 87 SER A O 1
ATOM 652 N N . GLY A 1 88 ? 4.855 0.965 11.797 1 95.12 88 GLY A N 1
ATOM 653 C CA . GLY A 1 88 ? 5.754 1.51 12.797 1 95.12 88 GLY A CA 1
ATOM 654 C C . GLY A 1 88 ? 5.832 3.025 12.773 1 95.12 88 GLY A C 1
ATOM 655 O O . GLY A 1 88 ? 6.801 3.611 13.258 1 95.12 88 GLY A O 1
ATOM 656 N N . VAL A 1 89 ? 4.887 3.66 12.156 1 96.94 89 VAL A N 1
ATOM 657 C CA . VAL A 1 89 ? 4.867 5.117 12.062 1 96.94 89 VAL A CA 1
ATOM 658 C C . VAL A 1 89 ? 4.664 5.723 13.453 1 96.94 89 VAL A C 1
ATOM 660 O O . VAL A 1 89 ? 3.807 5.266 14.211 1 96.94 89 VAL A O 1
ATOM 663 N N . GLU A 1 90 ? 5.461 6.695 13.734 1 98.06 90 GLU A N 1
ATOM 664 C CA . GLU A 1 90 ? 5.371 7.367 15.023 1 98.06 90 GLU A CA 1
ATOM 665 C C . GLU A 1 90 ? 4.602 8.68 14.914 1 98.06 90 GLU A C 1
ATOM 667 O O . GLU A 1 90 ? 3.949 9.109 15.867 1 98.06 90 GLU A O 1
ATOM 672 N N . PHE A 1 91 ? 4.758 9.375 13.789 1 98.5 91 PHE A N 1
ATOM 673 C CA . PHE A 1 91 ? 4.082 10.641 13.523 1 98.5 91 PHE A CA 1
ATOM 674 C C . PHE A 1 91 ? 3.266 10.555 12.234 1 98.5 91 PHE A C 1
ATOM 676 O O . PHE A 1 91 ? 3.809 10.273 11.164 1 98.5 91 PHE A O 1
ATOM 683 N N . ALA A 1 92 ? 1.982 10.844 12.336 1 98.69 92 ALA A N 1
ATOM 684 C CA . ALA A 1 92 ? 1.093 10.773 11.18 1 98.69 92 ALA A CA 1
ATOM 685 C C . ALA A 1 92 ? 0.437 12.125 10.914 1 98.69 92 ALA A C 1
ATOM 687 O O . ALA A 1 92 ? -0.106 12.75 11.828 1 98.69 92 ALA A O 1
ATOM 688 N N . ILE A 1 93 ? 0.491 12.578 9.695 1 98.44 93 ILE A N 1
ATOM 689 C CA . ILE A 1 93 ? -0.208 13.781 9.25 1 98.44 93 ILE A CA 1
ATOM 690 C C . ILE A 1 93 ? -1.267 13.406 8.211 1 98.44 93 ILE A C 1
ATOM 692 O O . ILE A 1 93 ? -0.945 12.844 7.16 1 98.44 93 ILE A O 1
ATOM 696 N N . VAL A 1 94 ? -2.5 13.68 8.5 1 98 94 VAL A N 1
ATOM 697 C CA . VAL A 1 94 ? -3.633 13.375 7.633 1 98 94 VAL A CA 1
ATOM 698 C C . VAL A 1 94 ? -4.055 14.633 6.875 1 98 94 VAL A C 1
ATOM 700 O O . VAL A 1 94 ? -4.316 15.68 7.484 1 98 94 VAL A O 1
ATOM 703 N N . GLU A 1 95 ? -4.023 14.57 5.57 1 96.94 95 GLU A N 1
ATOM 704 C CA . GLU A 1 95 ? -4.523 15.656 4.738 1 96.94 95 GLU A CA 1
ATOM 705 C C . GLU A 1 95 ? -5.984 15.445 4.359 1 96.94 95 GLU A C 1
ATOM 707 O O . GLU A 1 95 ? -6.297 14.578 3.539 1 96.94 95 GLU A O 1
ATOM 712 N N . GLY A 1 96 ? -6.844 16.219 5 1 94.56 96 GLY A N 1
ATOM 713 C CA . GLY A 1 96 ? -8.266 16.109 4.734 1 94.56 96 GLY A CA 1
ATOM 714 C C . GLY A 1 96 ? -9.039 15.461 5.875 1 94.56 96 GLY A C 1
ATOM 715 O O . GLY A 1 96 ? -8.781 15.758 7.043 1 94.56 96 GLY A O 1
ATOM 716 N N . PHE A 1 97 ? -10.273 14.836 5.512 1 94.88 97 PHE A N 1
ATOM 717 C CA . PHE A 1 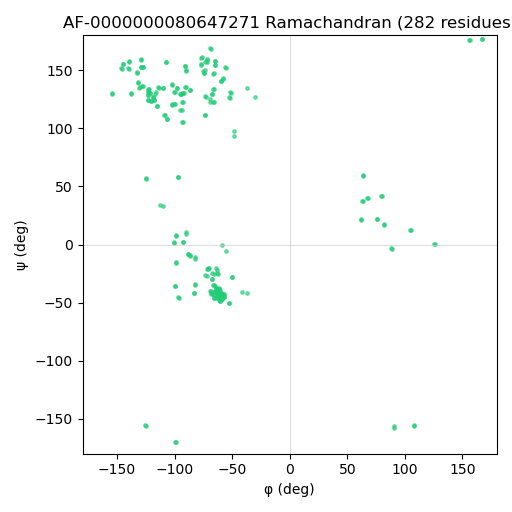97 ? -11.156 14.172 6.461 1 94.88 97 PHE A CA 1
ATOM 718 C C . PHE A 1 97 ? -11.703 15.164 7.48 1 94.88 97 PHE A C 1
ATOM 720 O O . PHE A 1 97 ? -11.609 14.93 8.688 1 94.88 97 PHE A O 1
ATOM 727 N N . LYS A 1 98 ? -12.359 16.125 7.023 1 94.38 98 LYS A N 1
ATOM 728 C CA . LYS A 1 98 ? -12.844 17.266 7.793 1 94.38 98 LYS A CA 1
ATOM 729 C C . LYS A 1 98 ? -13.828 16.828 8.867 1 94.38 98 LYS A C 1
ATOM 731 O O . LYS A 1 98 ? -13.953 17.484 9.906 1 94.38 98 LYS A O 1
ATOM 736 N N . THR A 1 99 ? -14.469 15.711 8.656 1 94.56 99 THR A N 1
ATOM 737 C CA . THR A 1 99 ? -15.523 15.289 9.57 1 94.56 99 THR A CA 1
ATOM 738 C C . THR A 1 99 ? -15.008 14.227 10.539 1 94.56 99 THR A C 1
ATOM 740 O O . THR A 1 99 ? -15.773 13.688 11.344 1 94.56 99 THR A O 1
ATOM 743 N N . SER A 1 100 ? -13.766 13.93 10.406 1 96.25 100 SER A N 1
ATOM 744 C CA . SER A 1 100 ? -13.195 12.93 11.305 1 96.25 100 SER A CA 1
ATOM 745 C C . SER A 1 100 ? -13.109 13.453 12.734 1 96.25 100 SER A C 1
ATOM 747 O O . SER A 1 100 ? -13.266 14.656 12.969 1 96.25 100 SER A O 1
ATOM 749 N N . GLY A 1 101 ? -12.828 12.57 13.672 1 96.31 101 GLY A N 1
ATOM 750 C CA . GLY A 1 101 ? -12.664 12.953 15.062 1 96.31 101 GLY A CA 1
ATOM 751 C C . GLY A 1 101 ? -11.234 13.32 15.414 1 96.31 101 GLY A C 1
ATOM 752 O O . GLY A 1 101 ? -10.922 13.562 16.578 1 96.31 101 GLY A O 1
ATOM 753 N N . LEU A 1 102 ? -10.406 13.43 14.484 1 97.75 102 LEU A N 1
ATOM 754 C CA . LEU A 1 102 ? -9 13.719 14.727 1 97.75 102 LEU A CA 1
ATOM 755 C C . LEU A 1 102 ? -8.797 15.172 15.133 1 97.75 102 LEU A C 1
ATOM 757 O O . LEU A 1 102 ? -9.586 16.047 14.75 1 97.75 102 LEU A O 1
ATOM 761 N N . PRO A 1 103 ? -7.734 15.477 15.984 1 98.19 103 PRO A N 1
ATOM 762 C CA . PRO A 1 103 ? -7.363 16.875 16.156 1 98.19 103 PRO A CA 1
ATOM 763 C C . PRO A 1 103 ? -6.961 17.547 14.844 1 98.19 103 PRO A C 1
ATOM 765 O O . PRO A 1 103 ? -6.309 16.922 14 1 98.19 103 PRO A O 1
ATOM 768 N N . LYS A 1 104 ? -7.402 18.859 14.672 1 98 104 LYS A N 1
ATOM 769 C CA . LYS A 1 104 ? -7.273 19.422 13.328 1 98 104 LYS A CA 1
ATOM 770 C C . LYS A 1 104 ? -6.539 20.75 13.352 1 98 104 LYS A C 1
ATOM 772 O O . LYS A 1 104 ? -6.766 21.578 14.242 1 98 104 LYS A O 1
ATOM 777 N N . ILE A 1 105 ? -5.641 20.906 12.414 1 97.88 105 ILE A N 1
ATOM 778 C CA . ILE A 1 105 ? -5.125 22.188 11.961 1 97.88 105 ILE A CA 1
ATOM 779 C C . ILE A 1 105 ? -5.922 22.656 10.75 1 97.88 105 ILE A C 1
ATOM 781 O O . ILE A 1 105 ? -6.082 21.922 9.773 1 97.88 105 ILE A O 1
ATOM 785 N N . VAL A 1 106 ? -6.406 23.906 10.773 1 97.12 106 VAL A N 1
ATOM 786 C CA . VAL A 1 106 ? -7.301 24.375 9.719 1 97.12 106 VAL A CA 1
ATOM 787 C C . VAL A 1 106 ? -6.66 25.531 8.977 1 97.12 106 VAL A C 1
ATOM 789 O O . VAL A 1 106 ? -6.168 26.484 9.594 1 97.12 106 VAL A O 1
ATOM 792 N N . LEU A 1 107 ? -6.57 25.328 7.656 1 95 107 LEU A N 1
ATOM 793 C CA . LEU A 1 107 ? -6.195 26.438 6.793 1 95 107 LEU A CA 1
ATOM 794 C C . LEU A 1 107 ? -7.438 27.156 6.262 1 95 107 LEU A C 1
ATOM 796 O O . LEU A 1 107 ? -8.289 26.531 5.629 1 95 107 LEU A O 1
ATOM 800 N N . GLY A 1 108 ? -7.52 28.422 6.531 1 87.62 108 GLY A N 1
ATOM 801 C CA . GLY A 1 108 ? -8.641 29.219 6.059 1 87.62 108 GLY A CA 1
ATOM 802 C C . GLY A 1 108 ? -9.797 29.266 7.043 1 87.62 108 GLY A C 1
ATOM 803 O O . GLY A 1 108 ? -9.602 29.094 8.242 1 87.62 108 GLY A O 1
ATOM 804 N N . GLY A 1 109 ? -11.016 29.562 6.551 1 84.44 109 GLY A N 1
ATOM 805 C CA . GLY A 1 109 ? -12.086 29.953 7.449 1 84.44 109 GLY A CA 1
ATOM 806 C C . GLY A 1 109 ? -13.188 28.906 7.57 1 84.44 109 GLY A C 1
ATOM 807 O O . GLY A 1 109 ? -14.352 29.25 7.77 1 84.44 109 GLY A O 1
ATOM 808 N N . ILE A 1 110 ? -12.891 27.641 7.496 1 89.62 110 ILE A N 1
ATOM 809 C CA . ILE A 1 110 ? -13.945 26.641 7.629 1 89.62 110 ILE A CA 1
ATOM 810 C C . ILE A 1 110 ? -14.109 26.25 9.094 1 89.62 110 ILE A C 1
ATOM 812 O O . ILE A 1 110 ? -13.156 26.328 9.875 1 89.62 110 ILE A O 1
ATOM 816 N N . GLU A 1 111 ? -15.32 25.891 9.453 1 93.5 111 GLU A N 1
ATOM 817 C CA . GLU A 1 111 ? -15.602 25.422 10.805 1 93.5 111 GLU A CA 1
ATOM 818 C C . GLU A 1 111 ? -15.477 23.906 10.898 1 93.5 111 GLU A C 1
ATOM 820 O O . GLU A 1 111 ? -16 23.188 10.047 1 93.5 111 GLU A O 1
ATOM 825 N N . VAL A 1 112 ? -14.734 23.438 11.906 1 95.19 112 VAL A N 1
ATOM 826 C CA . VAL A 1 112 ? -14.539 22.016 12.102 1 95.19 112 VAL A CA 1
ATOM 827 C C . VAL A 1 112 ? -14.594 21.688 13.594 1 95.19 112 VAL A C 1
ATOM 829 O O . VAL A 1 112 ? -14.43 22.578 14.438 1 95.19 112 VAL A O 1
ATOM 832 N N . ASP A 1 113 ? -14.898 20.422 13.875 1 96 113 ASP A N 1
ATOM 833 C CA . ASP A 1 113 ? -14.75 19.922 15.242 1 96 113 ASP A CA 1
ATOM 834 C C . ASP A 1 113 ? -13.289 19.641 15.562 1 96 113 ASP A C 1
ATOM 836 O O . ASP A 1 113 ? -12.453 19.531 14.664 1 96 113 ASP A O 1
ATOM 840 N N . ASN A 1 114 ? -12.859 19.672 16.906 1 97.31 114 ASN A N 1
ATOM 841 C CA . ASN A 1 114 ? -11.539 19.297 17.406 1 97.31 114 ASN A CA 1
ATOM 842 C C . ASN A 1 114 ? -10.445 20.188 16.844 1 97.31 114 ASN A C 1
ATOM 844 O O . ASN A 1 114 ? -9.383 19.703 16.438 1 97.31 114 ASN A O 1
ATOM 848 N N . LEU A 1 115 ? -10.727 21.422 16.688 1 97.31 115 LEU A N 1
ATOM 849 C CA . LEU A 1 115 ? -9.789 22.422 16.188 1 97.31 115 LEU A CA 1
ATOM 850 C C . LEU A 1 115 ? -8.641 22.641 17.172 1 97.31 115 LEU A C 1
ATOM 852 O O . LEU A 1 115 ? -8.875 23 18.328 1 97.31 115 LEU A O 1
ATOM 856 N N . LEU A 1 116 ? -7.461 22.438 16.688 1 97.56 116 LEU A N 1
ATOM 857 C CA . LEU A 1 116 ? -6.273 22.688 17.5 1 97.56 116 LEU A CA 1
ATOM 858 C C . LEU A 1 116 ? -5.699 24.062 17.188 1 97.56 116 LEU A C 1
ATOM 860 O O . LEU A 1 116 ? -5.27 24.781 18.109 1 97.56 116 LEU A O 1
ATOM 864 N N . ARG A 1 117 ? -5.598 24.375 15.898 1 96.69 117 ARG A N 1
ATOM 865 C CA . ARG A 1 117 ? -4.934 25.594 15.445 1 96.69 117 ARG A CA 1
ATOM 866 C C . ARG A 1 117 ? -5.465 26.047 14.086 1 96.69 117 ARG A C 1
ATOM 868 O O . ARG A 1 117 ? -5.59 25.234 13.164 1 96.69 117 ARG A O 1
ATOM 875 N N . ARG A 1 118 ? -5.84 27.359 14 1 96.38 118 ARG A N 1
ATOM 876 C CA . ARG A 1 118 ? -6.145 27.969 12.711 1 96.38 118 ARG A CA 1
ATOM 877 C C . ARG A 1 118 ? -4.922 28.688 12.141 1 96.38 118 ARG A C 1
ATOM 879 O O . ARG A 1 118 ? -4.23 29.422 12.852 1 96.38 118 ARG A O 1
ATOM 886 N N . VAL A 1 119 ? -4.637 28.375 10.914 1 95.44 119 VAL A N 1
ATOM 887 C CA . VAL A 1 119 ? -3.506 29.016 10.234 1 95.44 119 VAL A CA 1
ATOM 888 C C . VAL A 1 119 ? -4.012 29.984 9.18 1 95.44 119 VAL A C 1
ATOM 890 O O . VAL A 1 119 ? -4.617 29.578 8.188 1 95.44 119 VAL A O 1
ATOM 893 N N . ASP A 1 120 ? -3.789 31.266 9.453 1 87.94 120 ASP A N 1
ATOM 894 C CA . ASP A 1 120 ? -4.176 32.344 8.547 1 87.94 120 ASP A CA 1
ATOM 895 C C . ASP A 1 120 ? -2.998 32.781 7.68 1 87.94 120 ASP A C 1
ATOM 897 O O . ASP A 1 120 ? -2.533 33.906 7.785 1 87.94 120 ASP A O 1
ATOM 901 N N . ALA A 1 121 ? -2.445 31.906 6.953 1 81.44 121 ALA A N 1
ATOM 902 C CA . ALA A 1 121 ? -1.298 32.156 6.09 1 81.44 121 ALA A CA 1
ATOM 903 C C . ALA A 1 121 ? -1.359 31.312 4.824 1 81.44 121 ALA A C 1
ATOM 905 O O . ALA A 1 121 ? -2.074 30.312 4.777 1 81.44 121 ALA A O 1
ATOM 906 N N . SER A 1 122 ? -0.734 31.922 3.803 1 86.19 122 SER A N 1
ATOM 907 C CA . SER A 1 122 ? -0.556 31.172 2.561 1 86.19 122 SER A CA 1
ATOM 908 C C . SER A 1 122 ? 0.901 30.766 2.363 1 86.19 122 SER A C 1
ATOM 910 O O . SER A 1 122 ? 1.804 31.375 2.945 1 86.19 122 SER A O 1
ATOM 912 N N . PRO A 1 123 ? 1.199 29.75 1.607 1 86.69 123 PRO A N 1
ATOM 913 C CA . PRO A 1 123 ? 2.588 29.359 1.374 1 86.69 123 PRO A CA 1
ATOM 914 C C . PRO A 1 123 ? 3.447 30.484 0.816 1 86.69 123 PRO A C 1
ATOM 916 O O . PRO A 1 123 ? 2.939 31.359 0.104 1 86.69 123 PRO A O 1
ATOM 919 N N . PRO A 1 124 ? 4.66 30.359 1.136 1 90 124 PRO A N 1
ATOM 920 C CA . PRO A 1 124 ? 5.395 29.438 2.002 1 90 124 PRO A CA 1
ATOM 921 C C . PRO A 1 124 ? 5.184 29.719 3.486 1 90 124 PRO A C 1
ATOM 923 O O . PRO A 1 124 ? 5.012 30.875 3.877 1 90 124 PRO A O 1
ATOM 926 N N . PHE A 1 125 ? 5.207 28.734 4.199 1 94.62 125 PHE A N 1
ATOM 927 C CA . PHE A 1 125 ? 4.992 28.844 5.637 1 94.62 125 PHE A CA 1
ATOM 928 C C . PHE A 1 125 ? 6.312 29.062 6.367 1 94.62 125 PHE A C 1
ATOM 930 O O . PHE A 1 125 ? 7.332 28.469 6.016 1 94.62 125 PHE A O 1
ATOM 937 N N . ASP A 1 126 ? 6.285 29.969 7.27 1 93.31 126 ASP A N 1
ATOM 938 C CA . ASP A 1 126 ? 7.527 30.25 7.98 1 93.31 126 ASP A CA 1
ATOM 939 C C . ASP A 1 126 ? 7.883 29.109 8.938 1 93.31 126 ASP A C 1
ATOM 941 O O . ASP A 1 126 ? 7.008 28.359 9.367 1 93.31 126 ASP A O 1
ATOM 945 N N . GLU A 1 127 ? 9.227 29.109 9.289 1 95.44 127 GLU A N 1
ATOM 946 C CA . GLU A 1 127 ? 9.781 28.016 10.086 1 95.44 127 GLU A CA 1
ATOM 947 C C . GLU A 1 127 ? 9.203 28.016 11.5 1 95.44 127 GLU A C 1
ATOM 949 O O . GLU A 1 127 ? 9 26.953 12.094 1 95.44 127 GLU A O 1
ATOM 954 N N . GLY A 1 128 ? 8.984 29.203 11.922 1 96.69 128 GLY A N 1
ATOM 955 C CA . GLY A 1 128 ? 8.406 29.297 13.25 1 96.69 128 GLY A CA 1
ATOM 956 C C . GLY A 1 128 ? 7.031 28.672 13.344 1 96.69 128 GLY A C 1
ATOM 957 O O . GLY A 1 128 ? 6.742 27.938 14.305 1 96.69 128 GLY A O 1
ATOM 958 N N . LEU A 1 129 ? 6.172 28.922 12.391 1 96.88 129 LEU A N 1
ATOM 959 C CA . LEU A 1 129 ? 4.844 28.312 12.336 1 96.88 129 LEU A CA 1
ATOM 960 C C . LEU A 1 129 ? 4.941 26.797 12.234 1 96.88 129 LEU A C 1
ATOM 962 O O . LEU A 1 129 ? 4.238 26.078 12.953 1 96.88 129 LEU A O 1
ATOM 966 N N . ILE A 1 130 ? 5.824 26.344 11.414 1 98 130 ILE A N 1
ATOM 967 C CA . ILE A 1 130 ? 5.992 24.922 11.211 1 98 130 ILE A CA 1
ATOM 968 C C . ILE A 1 130 ? 6.398 24.25 12.523 1 98 130 ILE A C 1
ATOM 970 O O . ILE A 1 130 ? 5.84 23.219 12.898 1 98 130 ILE A O 1
ATOM 974 N N . GLU A 1 131 ? 7.359 24.828 13.188 1 97.56 131 GLU A N 1
ATOM 975 C CA . GLU A 1 131 ? 7.82 24.281 14.453 1 97.56 131 GLU A CA 1
ATOM 976 C C . GLU A 1 131 ? 6.695 24.25 15.484 1 97.56 131 GLU A C 1
ATOM 978 O O . GLU A 1 131 ? 6.594 23.312 16.281 1 97.56 131 GLU A O 1
ATOM 983 N N . GLU A 1 132 ? 5.922 25.266 15.453 1 97.81 132 GLU A N 1
ATOM 984 C CA . GLU A 1 132 ? 4.766 25.297 16.344 1 97.81 132 GLU A CA 1
ATOM 985 C C . GLU A 1 132 ? 3.824 24.125 16.062 1 97.81 132 GLU A C 1
ATOM 987 O O . GLU A 1 132 ? 3.371 23.453 17 1 97.81 132 GLU A O 1
ATOM 992 N N . LEU A 1 133 ? 3.537 23.953 14.844 1 98.19 133 LEU A N 1
ATOM 993 C CA . LEU A 1 133 ? 2.609 22.906 14.445 1 98.19 133 LEU A CA 1
ATOM 994 C C . LEU A 1 133 ? 3.172 21.516 14.781 1 98.19 133 LEU A C 1
ATOM 996 O O . LEU A 1 133 ? 2.434 20.625 15.195 1 98.19 133 LEU A O 1
ATOM 1000 N N . ILE A 1 134 ? 4.5 21.359 14.617 1 98.38 134 ILE A N 1
ATOM 1001 C CA . ILE A 1 134 ? 5.152 20.109 14.992 1 98.38 134 ILE A CA 1
ATOM 1002 C C . ILE A 1 134 ? 5.016 19.875 16.5 1 98.38 134 ILE A C 1
ATOM 1004 O O . ILE A 1 134 ? 4.785 18.75 16.953 1 98.38 134 ILE A O 1
ATOM 1008 N N . GLY A 1 135 ? 5.176 20.969 17.172 1 98.19 135 GLY A N 1
ATOM 1009 C CA . GLY A 1 135 ? 4.953 20.891 18.609 1 98.19 135 GLY A CA 1
ATOM 1010 C C . GLY A 1 135 ? 3.57 20.391 18.969 1 98.19 135 GLY A C 1
ATOM 1011 O O . GLY A 1 135 ? 3.424 19.547 19.875 1 98.19 135 GLY A O 1
ATOM 1012 N N . LEU A 1 136 ? 2.555 20.859 18.312 1 98.25 136 LEU A N 1
ATOM 1013 C CA . LEU A 1 136 ? 1.18 20.438 18.547 1 98.25 136 LEU A CA 1
ATOM 1014 C C . LEU A 1 136 ? 1.013 18.938 18.25 1 98.25 136 LEU A C 1
ATOM 1016 O O . LEU A 1 136 ? 0.303 18.234 18.969 1 98.25 136 LEU A O 1
ATOM 1020 N N . LEU A 1 137 ? 1.656 18.484 17.203 1 98.38 137 LEU A N 1
ATOM 1021 C CA . LEU A 1 137 ? 1.602 17.078 16.828 1 98.38 137 LEU A CA 1
ATOM 1022 C C . LEU A 1 137 ? 2.229 16.203 17.922 1 98.38 137 LEU A C 1
ATOM 1024 O O . LEU A 1 137 ? 1.636 15.219 18.344 1 98.38 137 LEU A O 1
ATOM 1028 N N . ILE A 1 138 ? 3.395 16.625 18.406 1 97.19 138 ILE A N 1
ATOM 1029 C CA . ILE A 1 138 ? 4.172 15.844 19.375 1 97.19 138 ILE A CA 1
ATOM 1030 C C . ILE A 1 138 ? 3.416 15.75 20.688 1 97.19 138 ILE A C 1
ATOM 1032 O O . ILE A 1 138 ? 3.51 14.742 21.391 1 97.19 138 ILE A O 1
ATOM 1036 N N . LEU A 1 139 ? 2.584 16.703 20.922 1 96.94 139 LEU A N 1
ATOM 1037 C CA . LEU A 1 139 ? 1.87 16.781 22.203 1 96.94 139 LEU A CA 1
ATOM 1038 C C . LEU A 1 139 ? 0.595 15.945 22.156 1 96.94 139 LEU A C 1
ATOM 1040 O O . LEU A 1 139 ? -0.056 15.75 23.188 1 96.94 139 LEU A O 1
ATOM 1044 N N . GLN A 1 140 ? 0.199 15.438 21 1 97.38 140 GLN A N 1
ATOM 1045 C CA . GLN A 1 140 ? -1.009 14.625 20.906 1 97.38 140 GLN A CA 1
ATOM 1046 C C . GLN A 1 140 ? -0.843 13.312 21.672 1 97.38 140 GLN A C 1
ATOM 1048 O O . GLN A 1 140 ? 0.266 12.781 21.766 1 97.38 140 GLN A O 1
ATOM 1053 N N . PRO A 1 141 ? -1.918 12.82 22.234 1 95.12 141 PRO A N 1
ATOM 1054 C CA . PRO A 1 141 ? -1.824 11.508 22.875 1 95.12 141 PRO A CA 1
ATOM 1055 C C . PRO A 1 141 ? -1.526 10.383 21.891 1 95.12 141 PRO A C 1
ATOM 1057 O O . PRO A 1 141 ? -1.82 10.5 20.703 1 95.12 141 PRO A O 1
ATOM 1060 N N . GLU A 1 142 ? -0.91 9.305 22.469 1 92.38 142 GLU A N 1
ATOM 1061 C CA . GLU A 1 142 ? -0.656 8.133 21.641 1 92.38 142 GLU A CA 1
ATOM 1062 C C . GLU A 1 142 ? -1.96 7.449 21.234 1 92.38 142 GLU A C 1
ATOM 1064 O O . GLU A 1 142 ? -2.875 7.316 22.047 1 92.38 142 GLU A O 1
ATOM 1069 N N . SER A 1 143 ? -2.045 7.23 19.969 1 82.25 143 SER A N 1
ATOM 1070 C CA . SER A 1 143 ? -3.191 6.477 19.484 1 82.25 143 SER A CA 1
ATOM 1071 C C . SER A 1 143 ? -2.793 5.059 19.094 1 82.25 143 SER A C 1
ATOM 1073 O O . SER A 1 143 ? -1.649 4.812 18.703 1 82.25 143 SER A O 1
ATOM 1075 N N . MET B 1 1 ? -0.657 -18.141 6.207 1 97.44 1 MET B N 1
ATOM 1076 C CA . MET B 1 1 ? -0.774 -17.734 4.805 1 97.44 1 MET B CA 1
ATOM 1077 C C . MET B 1 1 ? -0.051 -18.734 3.896 1 97.44 1 MET B C 1
ATOM 1079 O O . MET B 1 1 ? 1.089 -19.109 4.168 1 97.44 1 MET B O 1
ATOM 1083 N N . LYS B 1 2 ? -0.726 -19.297 2.988 1 98.44 2 LYS B N 1
ATOM 1084 C CA . LYS B 1 2 ? -0.127 -20.172 1.996 1 98.44 2 LYS B CA 1
ATOM 1085 C C . LYS B 1 2 ? 0.398 -19.391 0.799 1 98.44 2 LYS B C 1
ATOM 1087 O O . LYS B 1 2 ? -0.301 -18.531 0.262 1 98.44 2 LYS B O 1
ATOM 1092 N N . VAL B 1 3 ? 1.726 -19.734 0.358 1 98.56 3 VAL B N 1
ATOM 1093 C CA . VAL B 1 3 ? 2.361 -18.875 -0.644 1 98.56 3 VAL B CA 1
ATOM 1094 C C . VAL B 1 3 ? 2.949 -19.75 -1.757 1 98.56 3 VAL B C 1
ATOM 1096 O O . VAL B 1 3 ? 3.557 -20.781 -1.489 1 98.56 3 VAL B O 1
ATOM 1099 N N . ILE B 1 4 ? 2.799 -19.281 -3 1 98.44 4 ILE B N 1
ATOM 1100 C CA . ILE B 1 4 ? 3.492 -19.875 -4.141 1 98.44 4 ILE B CA 1
ATOM 1101 C C . ILE B 1 4 ? 3.953 -18.766 -5.086 1 98.44 4 ILE B C 1
ATOM 1103 O O . ILE B 1 4 ? 3.355 -17.688 -5.133 1 98.44 4 ILE B O 1
ATOM 1107 N N . SER B 1 5 ? 5.008 -19.016 -5.789 1 98.25 5 SER B N 1
ATOM 1108 C CA . SER B 1 5 ? 5.512 -18.094 -6.797 1 98.25 5 SER B CA 1
ATOM 1109 C C . SER B 1 5 ? 5.32 -18.641 -8.203 1 98.25 5 SER B C 1
ATOM 1111 O O . SER B 1 5 ? 5.535 -19.828 -8.445 1 98.25 5 SER B O 1
ATOM 1113 N N . VAL B 1 6 ? 4.848 -17.797 -9.086 1 97.38 6 VAL B N 1
ATOM 1114 C CA . VAL B 1 6 ? 4.766 -18.094 -10.516 1 97.38 6 VAL B CA 1
ATOM 1115 C C . VAL B 1 6 ? 5.895 -17.391 -11.258 1 97.38 6 VAL B C 1
ATOM 1117 O O . VAL B 1 6 ? 5.988 -16.156 -11.227 1 97.38 6 VAL B O 1
ATOM 1120 N N . VAL B 1 7 ? 6.707 -18.188 -11.906 1 96.94 7 VAL B N 1
ATOM 1121 C CA . VAL B 1 7 ? 7.879 -17.609 -12.562 1 96.94 7 VAL B CA 1
ATOM 1122 C C . VAL B 1 7 ? 7.941 -18.094 -14.016 1 96.94 7 VAL B C 1
ATOM 1124 O O . VAL B 1 7 ? 7.293 -19.078 -14.383 1 96.94 7 VAL B O 1
ATOM 1127 N N . GLY B 1 8 ? 8.672 -17.312 -14.773 1 93.81 8 GLY B N 1
ATOM 1128 C CA . GLY B 1 8 ? 8.828 -17.578 -16.188 1 93.81 8 GLY B CA 1
ATOM 1129 C C . GLY B 1 8 ? 9.438 -16.406 -16.953 1 93.81 8 GLY B C 1
ATOM 1130 O O . GLY B 1 8 ? 9.742 -15.375 -16.359 1 93.81 8 GLY B O 1
ATOM 1131 N N . THR B 1 9 ? 9.664 -16.656 -18.266 1 89 9 THR B N 1
ATOM 1132 C CA . THR B 1 9 ? 10.242 -15.594 -19.078 1 89 9 THR B CA 1
ATOM 1133 C C . THR B 1 9 ? 9.188 -14.539 -19.422 1 89 9 THR B C 1
ATOM 1135 O O . THR B 1 9 ? 7.992 -14.758 -19.219 1 89 9 THR B O 1
ATOM 1138 N N . LYS B 1 10 ? 9.562 -13.305 -19.828 1 82 10 LYS B N 1
ATOM 1139 C CA . LYS B 1 10 ? 8.656 -12.227 -20.203 1 82 10 LYS B CA 1
ATOM 1140 C C . LYS B 1 10 ? 7.648 -12.703 -21.25 1 82 10 LYS B C 1
ATOM 1142 O O . LYS B 1 10 ? 8.016 -13.375 -22.219 1 82 10 LYS B O 1
ATOM 1147 N N . LYS B 1 11 ? 6.457 -12.508 -21.141 1 84.06 11 LYS B N 1
ATOM 1148 C CA . LYS B 1 11 ? 5.383 -12.781 -22.094 1 84.06 11 LYS B CA 1
ATOM 1149 C C . LYS B 1 11 ? 5.059 -14.273 -22.141 1 84.06 11 LYS B C 1
ATOM 1151 O O . LYS B 1 11 ? 4.543 -14.773 -23.141 1 84.06 11 LYS B O 1
ATOM 1156 N N . SER B 1 12 ? 5.418 -14.875 -21.094 1 86.69 12 SER B N 1
ATOM 1157 C CA . SER B 1 12 ? 5.152 -16.312 -21.047 1 86.69 12 SER B CA 1
ATOM 1158 C C . SER B 1 12 ? 3.713 -16.594 -20.625 1 86.69 12 SER B C 1
ATOM 1160 O O . SER B 1 12 ? 3.242 -17.719 -20.719 1 86.69 12 SER B O 1
ATOM 1162 N N . GLY B 1 13 ? 3.094 -15.625 -20.172 1 90.44 13 GLY B N 1
ATOM 1163 C CA . GLY B 1 13 ? 1.721 -15.805 -19.719 1 90.44 13 GLY B CA 1
ATOM 1164 C C . GLY B 1 13 ? 1.58 -15.82 -18.219 1 90.44 13 GLY B C 1
ATOM 1165 O O . GLY B 1 13 ? 0.544 -16.234 -17.688 1 90.44 13 GLY B O 1
ATOM 1166 N N . LYS B 1 14 ? 2.604 -15.438 -17.5 1 92.31 14 LYS B N 1
ATOM 1167 C CA . LYS B 1 14 ? 2.6 -15.445 -16.047 1 92.31 14 LYS B CA 1
ATOM 1168 C C . LYS B 1 14 ? 1.397 -14.688 -15.484 1 92.31 14 LYS B C 1
ATOM 1170 O O . LYS B 1 14 ? 0.666 -15.203 -14.641 1 92.31 14 LYS B O 1
ATOM 1175 N N . THR B 1 15 ? 1.209 -13.492 -15.984 1 91.62 15 THR B N 1
ATOM 1176 C CA . THR B 1 15 ? 0.142 -12.641 -15.461 1 91.62 15 THR B CA 1
ATOM 1177 C C . THR B 1 15 ? -1.221 -13.289 -15.68 1 91.62 15 THR B C 1
ATOM 1179 O O . THR B 1 15 ? -2.057 -13.312 -14.781 1 91.62 15 THR B O 1
ATOM 1182 N N . THR B 1 16 ? -1.396 -13.844 -16.875 1 93.69 16 THR B N 1
ATOM 1183 C CA . THR B 1 16 ? -2.652 -14.516 -17.188 1 93.69 16 THR B CA 1
ATOM 1184 C C . THR B 1 16 ? -2.883 -15.695 -16.25 1 93.69 16 THR B C 1
ATOM 1186 O O . THR B 1 16 ? -4.004 -15.914 -15.789 1 93.69 16 THR B O 1
ATOM 1189 N N . LEU B 1 17 ? -1.853 -16.391 -15.992 1 95.75 17 LEU B N 1
ATOM 1190 C CA . LEU B 1 17 ? -1.97 -17.531 -15.094 1 95.75 17 LEU B CA 1
ATOM 1191 C C . LEU B 1 17 ? -2.314 -17.062 -13.68 1 95.75 17 LEU B C 1
ATOM 1193 O O . LEU B 1 17 ? -3.209 -17.625 -13.039 1 95.75 17 LEU B O 1
ATOM 1197 N N . VAL B 1 18 ? -1.643 -16.094 -13.227 1 96.5 18 VAL B N 1
ATOM 1198 C CA . VAL B 1 18 ? -1.895 -15.562 -11.898 1 96.5 18 VAL B CA 1
ATOM 1199 C C . VAL B 1 18 ? -3.342 -15.086 -11.797 1 96.5 18 VAL B C 1
ATOM 1201 O O . VAL B 1 18 ? -4.031 -15.383 -10.812 1 96.5 18 VAL B O 1
ATOM 1204 N N . GLU B 1 19 ? -3.801 -14.422 -12.797 1 96.25 19 GLU B N 1
ATOM 1205 C CA . GLU B 1 19 ? -5.184 -13.953 -12.812 1 96.25 19 GLU B CA 1
ATOM 1206 C C . GLU B 1 19 ? -6.164 -15.117 -12.695 1 96.25 19 GLU B C 1
ATOM 1208 O O . GLU B 1 19 ? -7.133 -15.047 -11.938 1 96.25 19 GLU B O 1
ATOM 1213 N N . ALA B 1 20 ? -5.898 -16.078 -13.461 1 96.56 20 ALA B N 1
ATOM 1214 C CA . ALA B 1 20 ? -6.773 -17.25 -13.445 1 96.56 20 ALA B CA 1
ATOM 1215 C C . ALA B 1 20 ? -6.797 -17.906 -12.07 1 96.56 20 ALA B C 1
ATOM 1217 O O . ALA B 1 20 ? -7.852 -18.328 -11.594 1 96.56 20 ALA B O 1
ATOM 1218 N N . MET B 1 21 ? -5.668 -18 -11.461 1 97.75 21 MET B N 1
ATOM 1219 C CA . MET B 1 21 ? -5.574 -18.594 -10.133 1 97.75 21 MET B CA 1
ATOM 1220 C C . MET B 1 21 ? -6.312 -17.75 -9.102 1 97.75 21 MET B C 1
ATOM 1222 O O . MET B 1 21 ? -7.016 -18.281 -8.242 1 97.75 21 MET B O 1
ATOM 1226 N N . VAL B 1 22 ? -6.176 -16.469 -9.203 1 97.69 22 VAL B N 1
ATOM 1227 C CA . VAL B 1 22 ? -6.863 -15.562 -8.297 1 97.69 22 VAL B CA 1
ATOM 1228 C C . VAL B 1 22 ? -8.375 -15.742 -8.43 1 97.69 22 VAL B C 1
ATOM 1230 O O . VAL B 1 22 ? -9.078 -15.859 -7.422 1 97.69 22 VAL B O 1
ATOM 1233 N N . ARG B 1 23 ? -8.844 -15.852 -9.617 1 97.12 23 ARG B N 1
ATOM 1234 C CA . ARG B 1 23 ? -10.266 -16.047 -9.859 1 97.12 23 ARG B CA 1
ATOM 1235 C C . ARG B 1 23 ? -10.758 -17.359 -9.234 1 97.12 23 ARG B C 1
ATOM 1237 O O . ARG B 1 23 ? -11.844 -17.406 -8.664 1 97.12 23 ARG B O 1
ATOM 1244 N N . ALA B 1 24 ? -9.93 -18.25 -9.359 1 97.38 24 ALA B N 1
ATOM 1245 C CA . ALA B 1 24 ? -10.312 -19.578 -8.875 1 97.38 24 ALA B CA 1
ATOM 1246 C C . ALA B 1 24 ? -10.352 -19.609 -7.352 1 97.38 24 ALA B C 1
ATOM 1248 O O . ALA B 1 24 ? -10.977 -20.5 -6.762 1 97.38 24 ALA B O 1
ATOM 1249 N N . LEU B 1 25 ? -9.688 -18.719 -6.738 1 97.75 25 LEU B N 1
ATOM 1250 C CA . LEU B 1 25 ? -9.609 -18.703 -5.281 1 97.75 25 LEU B CA 1
ATOM 1251 C C . LEU B 1 25 ? -10.766 -17.906 -4.684 1 97.75 25 LEU B C 1
ATOM 1253 O O . LEU B 1 25 ? -10.922 -17.859 -3.463 1 97.75 25 LEU B O 1
ATOM 1257 N N . ARG B 1 26 ? -11.523 -17.25 -5.527 1 91.38 26 ARG B N 1
ATOM 1258 C CA . ARG B 1 26 ? -12.656 -16.453 -5.051 1 91.38 26 ARG B CA 1
ATOM 1259 C C . ARG B 1 26 ? -13.562 -17.297 -4.148 1 91.38 26 ARG B C 1
ATOM 1261 O O . ARG B 1 26 ? -13.969 -18.391 -4.512 1 91.38 26 ARG B O 1
ATOM 1268 N N . GLY B 1 27 ? -13.797 -16.781 -3.002 1 92.38 27 GLY B N 1
ATOM 1269 C CA . GLY B 1 27 ? -14.719 -17.438 -2.092 1 92.38 27 GLY B CA 1
ATOM 1270 C C . GLY B 1 27 ? -14.031 -18.469 -1.207 1 92.38 27 GLY B C 1
ATOM 1271 O O . GLY B 1 27 ? -14.664 -19.062 -0.332 1 92.38 27 GLY B O 1
ATOM 1272 N N . ARG B 1 28 ? -12.797 -18.672 -1.408 1 95.31 28 ARG B N 1
ATOM 1273 C CA . ARG B 1 28 ? -12.094 -19.688 -0.631 1 95.31 28 ARG B CA 1
ATOM 1274 C C . ARG B 1 28 ? -11.328 -19.047 0.527 1 95.31 28 ARG B C 1
ATOM 1276 O O . ARG B 1 28 ? -10.914 -19.75 1.457 1 95.31 28 ARG B O 1
ATOM 1283 N N . GLY B 1 29 ? -11.164 -17.828 0.485 1 96.44 29 GLY B N 1
ATOM 1284 C CA . GLY B 1 29 ? -10.398 -17.062 1.458 1 96.44 29 GLY B CA 1
ATOM 1285 C C . GLY B 1 29 ? -9.867 -15.758 0.907 1 96.44 29 GLY B C 1
ATOM 1286 O O . GLY B 1 29 ? -10.07 -15.445 -0.269 1 96.44 29 GLY B O 1
ATOM 1287 N N . ARG B 1 30 ? -9.227 -14.969 1.767 1 96.75 30 ARG B N 1
ATOM 1288 C CA . ARG B 1 30 ? -8.648 -13.695 1.35 1 96.75 30 ARG B CA 1
ATOM 1289 C C . ARG B 1 30 ? -7.391 -13.914 0.515 1 96.75 30 ARG B C 1
ATOM 1291 O O . ARG B 1 30 ? -6.484 -14.641 0.925 1 96.75 30 ARG B O 1
ATOM 1298 N N . VAL B 1 31 ? -7.363 -13.281 -0.656 1 97.88 31 VAL B N 1
ATOM 1299 C CA . VAL B 1 31 ? -6.301 -13.555 -1.62 1 97.88 31 VAL B CA 1
ATOM 1300 C C . VAL B 1 31 ? -5.445 -12.305 -1.811 1 97.88 31 VAL B C 1
ATOM 1302 O O . VAL B 1 31 ? -5.973 -11.195 -1.931 1 97.88 31 VAL B O 1
ATOM 1305 N N . GLY B 1 32 ? -4.125 -12.484 -1.82 1 97.81 32 GLY B N 1
ATOM 1306 C CA . GLY B 1 32 ? -3.166 -11.438 -2.129 1 97.81 32 GLY B CA 1
ATOM 1307 C C . GLY B 1 32 ? -2.172 -11.828 -3.203 1 97.81 32 GLY B C 1
ATOM 1308 O O . GLY B 1 32 ? -1.879 -13.016 -3.381 1 97.81 32 GLY B O 1
ATOM 1309 N N . THR B 1 33 ? -1.682 -10.797 -3.916 1 97.5 33 THR B N 1
ATOM 1310 C CA . THR B 1 33 ? -0.647 -11.055 -4.914 1 97.5 33 THR B CA 1
ATOM 1311 C C . THR B 1 33 ? 0.535 -10.109 -4.723 1 97.5 33 THR B C 1
ATOM 1313 O O . THR B 1 33 ? 0.383 -9.023 -4.156 1 97.5 33 THR B O 1
ATOM 1316 N N . ILE B 1 34 ? 1.686 -10.547 -5.125 1 96.5 34 ILE B N 1
ATOM 1317 C CA . ILE B 1 34 ? 2.891 -9.734 -5.219 1 96.5 34 ILE B CA 1
ATOM 1318 C C . ILE B 1 34 ? 3.432 -9.766 -6.645 1 96.5 34 ILE B C 1
ATOM 1320 O O . ILE B 1 34 ? 3.488 -10.828 -7.27 1 96.5 34 ILE B O 1
ATOM 1324 N N . LYS B 1 35 ? 3.711 -8.688 -7.145 1 93.06 35 LYS B N 1
ATOM 1325 C CA . LYS B 1 35 ? 4.316 -8.602 -8.469 1 93.06 35 LYS B CA 1
ATOM 1326 C C . LYS B 1 35 ? 5.695 -7.949 -8.406 1 93.06 35 LYS B C 1
ATOM 1328 O O . LYS B 1 35 ? 5.852 -6.875 -7.816 1 93.06 35 LYS B O 1
ATOM 1333 N N . ASN B 1 36 ? 6.688 -8.547 -8.922 1 91.44 36 ASN B N 1
ATOM 1334 C CA . ASN B 1 36 ? 8.016 -7.965 -9.102 1 91.44 36 ASN B CA 1
ATOM 1335 C C . ASN B 1 36 ? 8.031 -6.949 -10.242 1 91.44 36 ASN B C 1
ATOM 1337 O O . ASN B 1 36 ? 7.805 -7.305 -11.398 1 91.44 36 ASN B O 1
ATOM 1341 N N . MET B 1 37 ? 8.211 -5.688 -9.859 1 84.81 37 MET B N 1
ATOM 1342 C CA . MET B 1 37 ? 8.203 -4.609 -10.852 1 84.81 37 MET B CA 1
ATOM 1343 C C . MET B 1 37 ? 9.484 -3.791 -10.773 1 84.81 37 MET B C 1
ATOM 1345 O O . MET B 1 37 ? 9.453 -2.596 -10.477 1 84.81 37 MET B O 1
ATOM 1349 N N . PRO B 1 38 ? 10.688 -4.387 -10.922 1 76.06 38 PRO B N 1
ATOM 1350 C CA . PRO B 1 38 ? 11.977 -3.721 -10.703 1 76.06 38 PRO B CA 1
ATOM 1351 C C . PRO B 1 38 ? 12.086 -2.395 -11.445 1 76.06 38 PRO B C 1
ATOM 1353 O O . PRO B 1 38 ? 12.773 -1.479 -10.984 1 76.06 38 PRO B O 1
ATOM 1356 N N . GLY B 1 39 ? 11.438 -2.129 -12.555 1 74.81 39 GLY B N 1
ATOM 1357 C CA . GLY B 1 39 ? 11.586 -0.902 -13.32 1 74.81 39 GLY B CA 1
ATOM 1358 C C . GLY B 1 39 ? 10.484 0.107 -13.047 1 74.81 39 GLY B C 1
ATOM 1359 O O . GLY B 1 39 ? 10.461 1.183 -13.648 1 74.81 39 GLY B O 1
ATOM 1360 N N . HIS B 1 40 ? 9.68 -0.201 -12.078 1 70.38 40 HIS B N 1
ATOM 1361 C CA . HIS B 1 40 ? 8.539 0.677 -11.859 1 70.38 40 HIS B CA 1
ATOM 1362 C C . HIS B 1 40 ? 8.859 1.744 -10.82 1 70.38 40 HIS B C 1
ATOM 1364 O O . HIS B 1 40 ? 9.234 1.422 -9.688 1 70.38 40 HIS B O 1
ATOM 1370 N N . PRO B 1 41 ? 8.836 3.002 -11.305 1 61.84 41 PRO B N 1
ATOM 1371 C CA . PRO B 1 41 ? 9.094 4.09 -10.352 1 61.84 41 PRO B CA 1
ATOM 1372 C C . PRO B 1 41 ? 7.938 4.312 -9.383 1 61.84 41 PRO B C 1
ATOM 1374 O O . PRO B 1 41 ? 6.844 3.781 -9.594 1 61.84 41 PRO B O 1
ATOM 1377 N N . VAL B 1 42 ? 8.234 4.898 -8.25 1 57.38 42 VAL B N 1
ATOM 1378 C CA . VAL B 1 42 ? 7.223 5.32 -7.281 1 57.38 42 VAL B CA 1
ATOM 1379 C C . VAL B 1 42 ? 6.117 6.098 -7.996 1 57.38 42 VAL B C 1
ATOM 1381 O O . VAL B 1 42 ? 6.398 6.965 -8.828 1 57.38 42 VAL B O 1
ATOM 1384 N N . GLU B 1 43 ? 5.121 5.445 -8.273 1 54.56 43 GLU B N 1
ATOM 1385 C CA . GLU B 1 43 ? 4.02 6.012 -9.047 1 54.56 43 GLU B CA 1
ATOM 1386 C C . GLU B 1 43 ? 3.893 7.512 -8.812 1 54.56 43 GLU B C 1
ATOM 1388 O O . GLU B 1 43 ? 4.152 7.996 -7.707 1 54.56 43 GLU B O 1
ATOM 1393 N N . ASP B 1 44 ? 3.895 8.148 -9.914 1 52.06 44 ASP B N 1
ATOM 1394 C CA . ASP B 1 44 ? 3.83 9.555 -10.32 1 52.06 44 ASP B CA 1
ATOM 1395 C C . ASP B 1 44 ? 2.596 10.234 -9.734 1 52.06 44 ASP B C 1
ATOM 1397 O O . ASP B 1 44 ? 2.369 11.422 -9.969 1 52.06 44 ASP B O 1
ATOM 1401 N N . ARG B 1 45 ? 1.724 9.492 -9.07 1 54.44 45 ARG B N 1
ATOM 1402 C CA . ARG B 1 45 ? 0.608 10.422 -8.898 1 54.44 45 ARG B CA 1
ATOM 1403 C C . ARG B 1 45 ? 0.973 11.547 -7.934 1 54.44 45 ARG B C 1
ATOM 1405 O O . ARG B 1 45 ? 1.562 11.297 -6.879 1 54.44 45 ARG B O 1
ATOM 1412 N N . GLY B 1 46 ? 0.798 12.586 -8.422 1 62.56 46 GLY B N 1
ATOM 1413 C CA . GLY B 1 46 ? 1.215 13.891 -7.938 1 62.56 46 GLY B CA 1
ATOM 1414 C C . GLY B 1 46 ? 1.028 14.062 -6.441 1 62.56 46 GLY B C 1
ATOM 1415 O O . GLY B 1 46 ? 1.963 14.445 -5.734 1 62.56 46 GLY B O 1
ATOM 1416 N N . ASP B 1 47 ? -0.158 13.539 -5.93 1 67.12 47 ASP B N 1
ATOM 1417 C CA . ASP B 1 47 ? -0.378 13.945 -4.543 1 67.12 47 ASP B CA 1
ATOM 1418 C C . ASP B 1 47 ? 0.385 13.047 -3.578 1 67.12 47 ASP B C 1
ATOM 1420 O O . ASP B 1 47 ? 1.037 13.523 -2.65 1 67.12 47 ASP B O 1
ATOM 1424 N N . THR B 1 48 ? 0.396 11.773 -3.795 1 75.88 48 THR B N 1
ATOM 1425 C CA . THR B 1 48 ? 1.125 10.859 -2.928 1 75.88 48 THR B CA 1
ATOM 1426 C C . THR B 1 48 ? 2.629 10.977 -3.158 1 75.88 48 THR B C 1
ATOM 1428 O O . THR B 1 48 ? 3.418 10.859 -2.217 1 75.88 48 THR B O 1
ATOM 1431 N N . ARG B 1 49 ? 2.916 11.375 -4.293 1 80.75 49 ARG B N 1
ATOM 1432 C CA . ARG B 1 49 ? 4.324 11.547 -4.629 1 80.75 49 ARG B CA 1
ATOM 1433 C C . ARG B 1 49 ? 4.93 12.719 -3.861 1 80.75 49 ARG B C 1
ATOM 1435 O O . ARG B 1 49 ? 6.062 12.633 -3.379 1 80.75 49 ARG B O 1
ATOM 1442 N N . ARG B 1 50 ? 4.168 13.742 -3.748 1 87.25 50 ARG B N 1
ATOM 1443 C CA . ARG B 1 50 ? 4.66 14.93 -3.068 1 87.25 50 ARG B CA 1
ATOM 1444 C C . ARG B 1 50 ? 4.984 14.633 -1.607 1 87.25 50 ARG B C 1
ATOM 1446 O O . ARG B 1 50 ? 6.027 15.055 -1.101 1 87.25 50 ARG B O 1
ATOM 1453 N N . HIS B 1 51 ? 4.094 13.883 -0.941 1 91.81 51 HIS B N 1
ATOM 1454 C CA . HIS B 1 51 ? 4.355 13.516 0.447 1 91.81 51 HIS B CA 1
ATOM 1455 C C . HIS B 1 51 ? 5.602 12.648 0.563 1 91.81 51 HIS B C 1
ATOM 1457 O O . HIS B 1 51 ? 6.422 12.844 1.463 1 91.81 51 HIS B O 1
ATOM 1463 N N . PHE B 1 52 ? 5.688 11.789 -0.382 1 87.69 52 PHE B N 1
ATOM 1464 C CA . PHE B 1 52 ? 6.812 10.859 -0.385 1 87.69 52 PHE B CA 1
ATOM 1465 C C . PHE B 1 52 ? 8.117 11.586 -0.66 1 87.69 52 PHE B C 1
ATOM 1467 O O . PHE B 1 52 ? 9.117 11.367 0.029 1 87.69 52 PHE B O 1
ATOM 1474 N N . GLU B 1 53 ? 8.148 12.484 -1.559 1 88.06 53 GLU B N 1
ATOM 1475 C CA . GLU B 1 53 ? 9.32 13.281 -1.92 1 88.06 53 GLU B CA 1
ATOM 1476 C C . GLU B 1 53 ? 9.719 14.219 -0.788 1 88.06 53 GLU B C 1
ATOM 1478 O O . GLU B 1 53 ? 10.898 14.547 -0.631 1 88.06 53 GLU B O 1
ATOM 1483 N N . ALA B 1 54 ? 8.695 14.594 -0.058 1 92.69 54 ALA B N 1
ATOM 1484 C CA . ALA B 1 54 ? 8.969 15.469 1.082 1 92.69 54 ALA B CA 1
ATOM 1485 C C . ALA B 1 54 ? 9.703 14.711 2.188 1 92.69 54 ALA B C 1
ATOM 1487 O O . ALA B 1 54 ? 10.266 15.328 3.098 1 92.69 54 ALA B O 1
ATOM 1488 N N . GLY B 1 55 ? 9.602 13.344 2.15 1 91.75 55 GLY B N 1
ATOM 1489 C CA . GLY B 1 55 ? 10.398 12.578 3.096 1 91.75 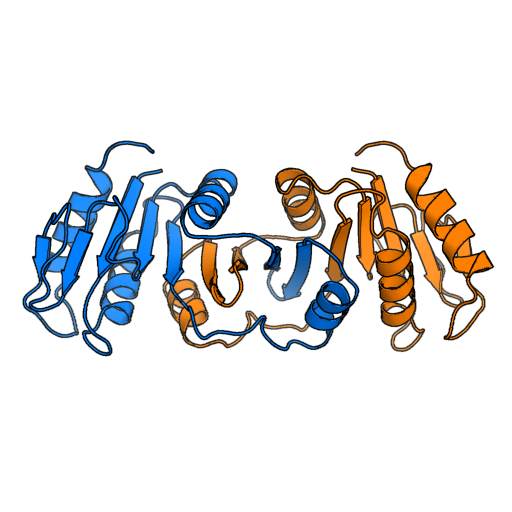55 GLY B CA 1
ATOM 1490 C C . GLY B 1 55 ? 9.57 11.609 3.92 1 91.75 55 GLY B C 1
ATOM 1491 O O . GLY B 1 55 ? 10.102 10.922 4.801 1 91.75 55 GLY B O 1
ATOM 1492 N N . ALA B 1 56 ? 8.273 11.555 3.688 1 95.06 56 ALA B N 1
ATOM 1493 C CA . ALA B 1 56 ? 7.461 10.586 4.41 1 95.06 56 ALA B CA 1
ATOM 1494 C C . ALA B 1 56 ? 7.957 9.164 4.164 1 95.06 56 ALA B C 1
ATOM 1496 O O . ALA B 1 56 ? 8.336 8.812 3.043 1 95.06 56 ALA B O 1
ATOM 1497 N N . ASP B 1 57 ? 7.91 8.344 5.168 1 94.19 57 ASP B N 1
ATOM 1498 C CA . ASP B 1 57 ? 8.336 6.953 5.055 1 94.19 57 ASP B CA 1
ATOM 1499 C C . ASP B 1 57 ? 7.223 6.094 4.457 1 94.19 57 ASP B C 1
ATOM 1501 O O . ASP B 1 57 ? 7.496 5.102 3.775 1 94.19 57 ASP B O 1
ATOM 1505 N N . VAL B 1 58 ? 5.992 6.457 4.801 1 94.81 58 VAL B N 1
ATOM 1506 C CA . VAL B 1 58 ? 4.797 5.754 4.355 1 94.81 58 VAL B CA 1
ATOM 1507 C C . VAL B 1 58 ? 3.719 6.762 3.961 1 94.81 58 VAL B C 1
ATOM 1509 O O . VAL B 1 58 ? 3.445 7.707 4.703 1 94.81 58 VAL B O 1
ATOM 1512 N N . VAL B 1 59 ? 3.158 6.57 2.785 1 94.38 59 VAL B N 1
ATOM 1513 C CA . VAL B 1 59 ? 2.062 7.41 2.316 1 94.38 59 VAL B CA 1
ATOM 1514 C C . VAL B 1 59 ? 0.854 6.539 1.977 1 94.38 59 VAL B C 1
ATOM 1516 O O . VAL B 1 59 ? 0.976 5.555 1.248 1 94.38 59 VAL B O 1
ATOM 1519 N N . VAL B 1 60 ? -0.319 6.906 2.527 1 93.94 60 VAL B N 1
ATOM 1520 C CA . VAL B 1 60 ? -1.541 6.172 2.219 1 93.94 60 VAL B CA 1
ATOM 1521 C C . VAL B 1 60 ? -2.564 7.109 1.584 1 93.94 60 VAL B C 1
ATOM 1523 O O . VAL B 1 60 ? -2.848 8.188 2.121 1 93.94 60 VAL B O 1
ATOM 1526 N N . GLY B 1 61 ? -2.979 6.75 0.457 1 91.69 61 GLY B N 1
ATOM 1527 C CA . GLY B 1 61 ? -4.113 7.41 -0.167 1 91.69 61 GLY B CA 1
ATOM 1528 C C . GLY B 1 61 ? -5.418 6.656 0.024 1 91.69 61 GLY B C 1
ATOM 1529 O O . GLY B 1 61 ? -5.457 5.43 -0.088 1 91.69 61 GLY B O 1
ATOM 1530 N N . VAL B 1 62 ? -6.418 7.406 0.371 1 92.38 62 VAL B N 1
ATOM 1531 C CA . VAL B 1 62 ? -7.762 6.848 0.465 1 92.38 62 VAL B CA 1
ATOM 1532 C C . VAL B 1 62 ? -8.609 7.328 -0.711 1 92.38 62 VAL B C 1
ATOM 1534 O O . VAL B 1 62 ? -8.992 8.5 -0.768 1 92.38 62 VAL B O 1
A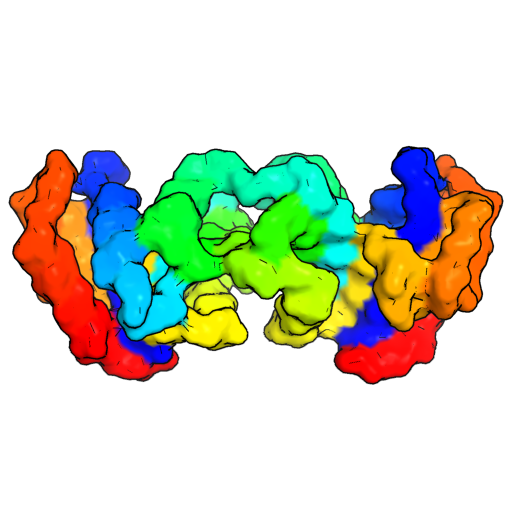TOM 1537 N N . GLY B 1 63 ? -8.805 6.371 -1.538 1 87 63 GLY B N 1
ATOM 1538 C CA . GLY B 1 63 ? -9.5 6.707 -2.77 1 87 63 GLY B CA 1
ATOM 1539 C C . GLY B 1 63 ? -10.977 6.355 -2.738 1 87 63 GLY B C 1
ATOM 1540 O O . GLY B 1 63 ? -11.531 6.082 -1.671 1 87 63 GLY B O 1
ATOM 1541 N N . SER B 1 64 ? -11.555 6.488 -4.008 1 81.62 64 SER B N 1
ATOM 1542 C CA . SER B 1 64 ? -12.961 6.125 -4.188 1 81.62 64 SER B CA 1
ATOM 1543 C C . SER B 1 64 ? -13.18 4.633 -3.955 1 81.62 64 SER B C 1
ATOM 1545 O O . SER B 1 64 ? -12.234 3.842 -4.051 1 81.62 64 SER B O 1
ATOM 1547 N N . GLU B 1 65 ? -14.391 4.211 -3.635 1 77.62 65 GLU B N 1
ATOM 1548 C CA . GLU B 1 65 ? -14.82 2.82 -3.504 1 77.62 65 GLU B CA 1
ATOM 1549 C C . GLU B 1 65 ? -14.055 2.109 -2.391 1 77.62 65 GLU B C 1
ATOM 1551 O O . GLU B 1 65 ? -13.75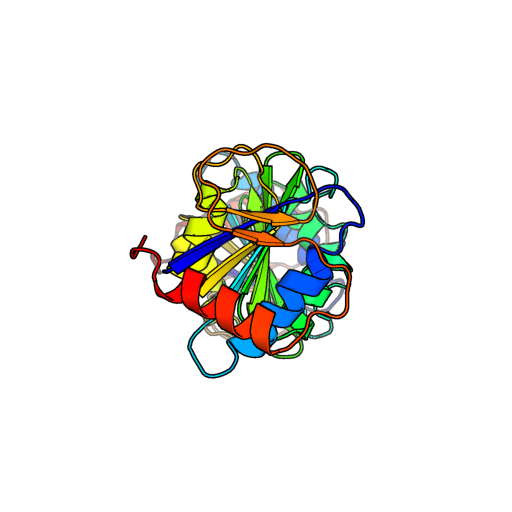 0.921 -2.5 1 77.62 65 GLU B O 1
ATOM 1556 N N . ARG B 1 66 ? -13.531 2.879 -1.518 1 84.38 66 ARG B N 1
ATOM 1557 C CA . ARG B 1 66 ? -12.898 2.328 -0.324 1 84.38 66 ARG B CA 1
ATOM 1558 C C . ARG B 1 66 ? -11.633 1.56 -0.681 1 84.38 66 ARG B C 1
ATOM 1560 O O . ARG B 1 66 ? -11.414 0.445 -0.198 1 84.38 66 ARG B O 1
ATOM 1567 N N . ILE B 1 67 ? -10.906 2.127 -1.624 1 87.81 67 ILE B N 1
ATOM 1568 C CA . ILE B 1 67 ? -9.625 1.552 -2.014 1 87.81 67 ILE B CA 1
ATOM 1569 C C . ILE B 1 67 ? -8.492 2.311 -1.328 1 87.81 67 ILE B C 1
ATOM 1571 O O . ILE B 1 67 ? -8.484 3.543 -1.306 1 87.81 67 ILE B O 1
ATOM 1575 N N . LEU B 1 68 ? -7.59 1.554 -0.735 1 92 68 LEU B N 1
ATOM 1576 C CA . LEU B 1 68 ? -6.391 2.139 -0.144 1 92 68 LEU B CA 1
ATOM 1577 C C . LEU B 1 68 ? -5.184 1.936 -1.053 1 92 68 LEU B C 1
ATOM 1579 O O . LEU B 1 68 ? -5.008 0.859 -1.629 1 92 68 LEU B O 1
ATOM 1583 N N . PHE B 1 69 ? -4.457 2.963 -1.138 1 89.88 69 PHE B N 1
ATOM 1584 C CA . PHE B 1 69 ? -3.148 2.939 -1.784 1 89.88 69 PHE B CA 1
ATOM 1585 C C . PHE B 1 69 ? -2.043 3.24 -0.78 1 89.88 69 PHE B C 1
ATOM 1587 O O . PHE B 1 69 ? -2.143 4.191 -0.003 1 89.88 69 PHE B O 1
ATOM 1594 N N . LYS B 1 70 ? -1.094 2.422 -0.816 1 91.5 70 LYS B N 1
ATOM 1595 C CA . LYS B 1 70 ? 0.012 2.648 0.11 1 91.5 70 LYS B CA 1
ATOM 1596 C C . LYS B 1 70 ? 1.355 2.578 -0.611 1 91.5 70 LYS B C 1
ATOM 1598 O O . LYS B 1 70 ? 1.58 1.686 -1.431 1 91.5 70 LYS B O 1
ATOM 1603 N N . VAL B 1 71 ? 2.201 3.521 -0.323 1 90.75 71 VAL B N 1
ATOM 1604 C CA . VAL B 1 71 ? 3.588 3.514 -0.78 1 90.75 71 VAL B CA 1
ATOM 1605 C C . VAL B 1 71 ? 4.527 3.576 0.421 1 90.75 71 VAL B C 1
ATOM 1607 O O . VAL B 1 71 ? 4.312 4.367 1.345 1 90.75 71 VAL B O 1
ATOM 1610 N N . SER B 1 72 ? 5.52 2.764 0.452 1 92.19 72 SER B N 1
ATOM 1611 C CA . SER B 1 72 ? 6.469 2.777 1.56 1 92.19 72 SER B CA 1
ATOM 1612 C C . SER B 1 72 ? 7.883 2.469 1.079 1 92.19 72 SER B C 1
ATOM 1614 O O . SER B 1 72 ? 8.062 1.796 0.063 1 92.19 72 SER B O 1
ATOM 1616 N N . ARG B 1 73 ? 8.82 2.963 1.869 1 87.06 73 ARG B N 1
ATOM 1617 C CA . ARG B 1 73 ? 10.234 2.771 1.566 1 87.06 73 ARG B CA 1
ATOM 1618 C C . ARG B 1 73 ? 10.766 1.506 2.229 1 87.06 73 ARG B C 1
ATOM 1620 O O . ARG B 1 73 ? 10.312 1.126 3.311 1 87.06 73 ARG B O 1
ATOM 1627 N N . GLY B 1 74 ? 11.891 0.907 1.551 1 76.75 74 GLY B N 1
ATOM 1628 C CA . GLY B 1 74 ? 12.711 -0.109 2.191 1 76.75 74 GLY B CA 1
ATOM 1629 C C . GLY B 1 74 ? 12.086 -1.49 2.154 1 76.75 74 GLY B C 1
ATOM 1630 O O . GLY B 1 74 ? 12.172 -2.24 3.131 1 76.75 74 GLY B O 1
ATOM 1631 N N . GLY B 1 75 ? 11.531 -1.761 0.986 1 84.81 75 GLY B N 1
ATOM 1632 C CA . GLY B 1 75 ? 10.93 -3.084 1.054 1 84.81 75 GLY B CA 1
ATOM 1633 C C . GLY B 1 75 ? 11.273 -3.959 -0.136 1 84.81 75 GLY B C 1
ATOM 1634 O O . GLY B 1 75 ? 11.641 -3.453 -1.2 1 84.81 75 GLY B O 1
ATOM 1635 N N . GLY B 1 76 ? 11.352 -5.266 0.132 1 92.44 76 GLY B N 1
ATOM 1636 C CA . GLY B 1 76 ? 11.453 -6.324 -0.857 1 92.44 76 GLY B CA 1
ATOM 1637 C C . GLY B 1 76 ? 10.391 -7.395 -0.701 1 92.44 76 GLY B C 1
ATOM 1638 O O . GLY B 1 76 ? 9.281 -7.113 -0.25 1 92.44 76 GLY B O 1
ATOM 1639 N N . LEU B 1 77 ? 10.773 -8.539 -1.213 1 95.88 77 LEU B N 1
ATOM 1640 C CA . LEU B 1 77 ? 9.812 -9.633 -1.188 1 95.88 77 LEU B CA 1
ATOM 1641 C C . LEU B 1 77 ? 9.352 -9.922 0.237 1 95.88 77 LEU B C 1
ATOM 1643 O O . LEU B 1 77 ? 8.156 -10.102 0.483 1 95.88 77 LEU B O 1
ATOM 1647 N N . GLU B 1 78 ? 10.297 -9.969 1.158 1 96.19 78 GLU B N 1
ATOM 1648 C CA . GLU B 1 78 ? 9.961 -10.305 2.537 1 96.19 78 GLU B CA 1
ATOM 1649 C C . GLU B 1 78 ? 8.992 -9.289 3.133 1 96.19 78 GLU B C 1
ATOM 1651 O O . GLU B 1 78 ? 8.023 -9.656 3.795 1 96.19 78 GLU B O 1
ATOM 1656 N N . GLU B 1 79 ? 9.242 -8.031 2.943 1 95.38 79 GLU B N 1
ATOM 1657 C CA . GLU B 1 79 ? 8.352 -6.988 3.434 1 95.38 79 GLU B CA 1
ATOM 1658 C C . GLU B 1 79 ? 6.984 -7.066 2.76 1 95.38 79 GLU B C 1
ATOM 1660 O O . GLU B 1 79 ? 5.957 -6.828 3.396 1 95.38 79 GLU B O 1
ATOM 1665 N N . ALA B 1 80 ? 7.012 -7.375 1.478 1 96.12 80 ALA B N 1
ATOM 1666 C CA . ALA B 1 80 ? 5.754 -7.535 0.749 1 96.12 80 ALA B CA 1
ATOM 1667 C C . ALA B 1 80 ? 4.926 -8.68 1.33 1 96.12 80 ALA B C 1
ATOM 1669 O O . ALA B 1 80 ? 3.707 -8.547 1.484 1 96.12 80 ALA B O 1
ATOM 1670 N N . LEU B 1 81 ? 5.609 -9.75 1.637 1 97.56 81 LEU B N 1
ATOM 1671 C CA . LEU B 1 81 ? 4.922 -10.883 2.25 1 97.56 81 LEU B CA 1
ATOM 1672 C C . LEU B 1 81 ? 4.344 -10.492 3.607 1 97.56 81 LEU B C 1
ATOM 1674 O O . LEU B 1 81 ? 3.229 -10.891 3.951 1 97.56 81 LEU B O 1
ATOM 1678 N N . GLU B 1 82 ? 5.074 -9.742 4.336 1 96.12 82 GLU B N 1
ATOM 1679 C CA . GLU B 1 82 ? 4.598 -9.273 5.637 1 96.12 82 GLU B CA 1
ATOM 1680 C C . GLU B 1 82 ? 3.359 -8.398 5.488 1 96.12 82 GLU B C 1
ATOM 1682 O O . GLU B 1 82 ? 2.441 -8.469 6.305 1 96.12 82 GLU B O 1
ATOM 1687 N N . GLU B 1 83 ? 3.354 -7.57 4.449 1 95 83 GLU B N 1
ATOM 1688 C CA . GLU B 1 83 ? 2.18 -6.75 4.172 1 95 83 GLU B CA 1
ATOM 1689 C C . GLU B 1 83 ? 0.941 -7.617 3.955 1 95 83 GLU B C 1
ATOM 1691 O O . GLU B 1 83 ? -0.141 -7.297 4.453 1 95 83 GLU B O 1
ATOM 1696 N N . LEU B 1 84 ? 1.105 -8.68 3.244 1 96.94 84 LEU B N 1
ATOM 1697 C CA . LEU B 1 84 ? -0.015 -9.578 2.977 1 96.94 84 LEU B CA 1
ATOM 1698 C C . LEU B 1 84 ? -0.485 -10.258 4.258 1 96.94 84 LEU B C 1
ATOM 1700 O O . LEU B 1 84 ? -1.688 -10.336 4.52 1 96.94 84 LEU B O 1
ATOM 1704 N N . ARG B 1 85 ? 0.476 -10.688 5.039 1 96.44 85 ARG B N 1
ATOM 1705 C CA . ARG B 1 85 ? 0.128 -11.336 6.301 1 96.44 85 ARG B CA 1
ATOM 1706 C C . ARG B 1 85 ? -0.648 -10.391 7.211 1 96.44 85 ARG B C 1
ATOM 1708 O O . ARG B 1 85 ? -1.687 -10.758 7.762 1 96.44 85 ARG B O 1
ATOM 1715 N N . ALA B 1 86 ? -0.155 -9.219 7.309 1 93.5 86 ALA B N 1
ATOM 1716 C CA . ALA B 1 86 ? -0.772 -8.211 8.172 1 93.5 86 ALA B CA 1
ATOM 1717 C C . ALA B 1 86 ? -2.18 -7.867 7.695 1 93.5 86 ALA B C 1
ATOM 1719 O O . ALA B 1 86 ? -3.012 -7.406 8.477 1 93.5 86 ALA B O 1
ATOM 1720 N N . SER B 1 87 ? -2.459 -8.133 6.441 1 94.69 87 SER B N 1
ATOM 1721 C CA . SER B 1 87 ? -3.756 -7.809 5.859 1 94.69 87 SER B CA 1
ATOM 1722 C C . SER B 1 87 ? -4.719 -8.992 5.961 1 94.69 87 SER B C 1
ATOM 1724 O O . SER B 1 87 ? -5.812 -8.953 5.395 1 94.69 87 SER B O 1
ATOM 1726 N N . GLY B 1 88 ? -4.219 -10.07 6.594 1 95.12 88 GLY B N 1
ATOM 1727 C CA . GLY B 1 88 ? -5.082 -11.219 6.816 1 95.12 88 GLY B CA 1
ATOM 1728 C C . GLY B 1 88 ? -5.191 -12.125 5.602 1 95.12 88 GLY B C 1
ATOM 1729 O O . GLY B 1 88 ? -6.156 -12.875 5.469 1 95.12 88 GLY B O 1
ATOM 1730 N N . VAL B 1 89 ? -4.293 -11.992 4.68 1 97 89 VAL B N 1
ATOM 1731 C CA . VAL B 1 89 ? -4.312 -12.805 3.469 1 97 89 VAL B CA 1
ATOM 1732 C C . VAL B 1 89 ? -4.059 -14.273 3.824 1 97 89 VAL B C 1
ATOM 1734 O O . VAL B 1 89 ? -3.16 -14.578 4.613 1 97 89 VAL B O 1
ATOM 1737 N N . GLU B 1 90 ? -4.859 -15.102 3.26 1 98.12 90 GLU B N 1
ATOM 1738 C CA . GLU B 1 90 ? -4.73 -16.531 3.508 1 98.12 90 GLU B CA 1
ATOM 1739 C C . GLU B 1 90 ? -3.99 -17.219 2.367 1 98.12 90 GLU B C 1
ATOM 1741 O O . GLU B 1 90 ? -3.297 -18.219 2.586 1 98.12 90 GLU B O 1
ATOM 1746 N N . PHE B 1 91 ? -4.203 -16.766 1.142 1 98.5 91 PHE B N 1
ATOM 1747 C CA . PHE B 1 91 ? -3.564 -17.312 -0.05 1 98.5 91 PHE B CA 1
ATOM 1748 C C . PHE B 1 91 ? -2.809 -16.219 -0.803 1 98.5 91 PHE B C 1
ATOM 1750 O O . PHE B 1 91 ? -3.395 -15.211 -1.202 1 98.5 91 PHE B O 1
ATOM 1757 N N . ALA B 1 92 ? -1.527 -16.453 -1.03 1 98.69 92 ALA B N 1
ATOM 1758 C CA . ALA B 1 92 ? -0.69 -15.469 -1.721 1 98.69 92 ALA B CA 1
ATOM 1759 C C . ALA B 1 92 ? -0.075 -16.062 -2.982 1 98.69 92 ALA B C 1
ATOM 1761 O O . ALA B 1 92 ? 0.499 -17.156 -2.943 1 98.69 92 ALA B O 1
ATOM 1762 N N . ILE B 1 93 ? -0.194 -15.383 -4.078 1 98.38 93 ILE B N 1
ATOM 1763 C CA . ILE B 1 93 ? 0.458 -15.742 -5.332 1 98.38 93 ILE B CA 1
ATOM 1764 C C . ILE B 1 93 ? 1.475 -14.672 -5.715 1 98.38 93 ILE B C 1
ATOM 1766 O O . ILE B 1 93 ? 1.116 -13.508 -5.898 1 98.38 93 ILE B O 1
ATOM 1770 N N . VAL B 1 94 ? 2.713 -15.039 -5.816 1 97.94 94 VAL B N 1
ATOM 1771 C CA . VAL B 1 94 ? 3.812 -14.141 -6.152 1 97.94 94 VAL B CA 1
ATOM 1772 C C . VAL B 1 94 ? 4.172 -14.297 -7.629 1 97.94 94 VAL B C 1
ATOM 1774 O O . VAL B 1 94 ? 4.434 -15.406 -8.102 1 97.94 94 VAL B O 1
ATOM 1777 N N . GLU B 1 95 ? 4.082 -13.219 -8.367 1 96.88 95 GLU B N 1
ATOM 1778 C CA . GLU B 1 95 ? 4.516 -13.211 -9.758 1 96.88 95 GLU B CA 1
ATOM 1779 C C . GLU B 1 95 ? 5.965 -12.742 -9.883 1 96.88 95 GLU B C 1
ATOM 1781 O O . GLU B 1 95 ? 6.262 -11.562 -9.711 1 96.88 95 GLU B O 1
ATOM 1786 N N . GLY B 1 96 ? 6.84 -13.703 -10.141 1 94.5 96 GLY B N 1
ATOM 1787 C CA . GLY B 1 96 ? 8.25 -13.391 -10.273 1 94.5 96 GLY B CA 1
ATOM 1788 C C . GLY B 1 96 ? 9.086 -13.883 -9.102 1 94.5 96 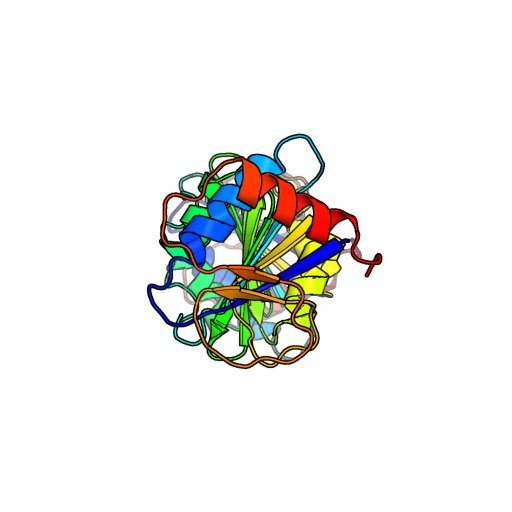GLY B C 1
ATOM 1789 O O . GLY B 1 96 ? 8.875 -14.992 -8.609 1 94.5 96 GLY B O 1
ATOM 1790 N N . PHE B 1 97 ? 10.312 -13.195 -8.883 1 94.88 97 PHE B N 1
ATOM 1791 C CA . PHE B 1 97 ? 11.25 -13.516 -7.816 1 94.88 97 PHE B CA 1
ATOM 1792 C C . PHE B 1 97 ? 11.82 -14.922 -8 1 94.88 97 PHE B C 1
ATOM 1794 O O . PHE B 1 97 ? 11.789 -15.734 -7.078 1 94.88 97 PHE B O 1
ATOM 1801 N N . LYS B 1 98 ? 12.438 -15.125 -9.07 1 94.38 98 LYS B N 1
ATOM 1802 C CA . LYS B 1 98 ? 12.93 -16.422 -9.531 1 94.38 98 LYS B CA 1
ATOM 1803 C C . LYS B 1 98 ? 13.977 -16.984 -8.57 1 94.38 98 LYS B C 1
ATOM 1805 O O . LYS B 1 98 ? 14.125 -18.203 -8.453 1 94.38 98 LYS B O 1
ATOM 1810 N N . THR B 1 99 ? 14.633 -16.125 -7.836 1 94.62 99 THR B N 1
ATOM 1811 C CA . THR B 1 99 ? 15.727 -16.578 -6.984 1 94.62 99 THR B CA 1
ATOM 1812 C C . THR B 1 99 ? 15.273 -16.719 -5.535 1 94.62 99 THR B C 1
ATOM 1814 O O . THR B 1 99 ? 16.078 -17 -4.648 1 94.62 99 THR B O 1
ATOM 1817 N N . SER B 1 100 ? 14.031 -16.453 -5.332 1 96.25 100 SER B N 1
ATOM 1818 C CA . SER B 1 100 ? 13.516 -16.562 -3.969 1 96.25 100 SER B CA 1
ATOM 1819 C C . SER B 1 100 ? 13.484 -18.016 -3.508 1 96.25 100 SER B C 1
ATOM 1821 O O . SER B 1 100 ? 13.617 -18.938 -4.32 1 96.25 100 SER B O 1
ATOM 1823 N N . GLY B 1 101 ? 13.266 -18.219 -2.23 1 96.44 101 GLY B N 1
ATOM 1824 C CA . GLY B 1 101 ? 13.156 -19.562 -1.677 1 96.44 101 GLY B CA 1
ATOM 1825 C C . GLY B 1 101 ? 11.734 -20.094 -1.685 1 96.44 101 GLY B C 1
ATOM 1826 O O . GLY B 1 101 ? 11.469 -21.172 -1.15 1 96.44 101 GLY B O 1
ATOM 1827 N N . LEU B 1 102 ? 10.875 -19.453 -2.32 1 97.75 102 LEU B N 1
ATOM 1828 C CA . LEU B 1 102 ? 9.469 -19.844 -2.334 1 97.75 102 LEU B CA 1
ATOM 1829 C C . LEU B 1 102 ? 9.258 -21.062 -3.23 1 97.75 102 LEU B C 1
ATOM 1831 O O . LEU B 1 102 ? 10.008 -21.266 -4.188 1 97.75 102 LEU B O 1
ATOM 1835 N N . PRO B 1 103 ? 8.234 -21.938 -2.902 1 98.19 103 PRO B N 1
ATOM 1836 C CA . PRO B 1 103 ? 7.844 -22.953 -3.895 1 98.19 103 PRO B CA 1
ATOM 1837 C C . PRO B 1 103 ? 7.363 -22.328 -5.207 1 98.19 103 PRO B C 1
ATOM 1839 O O . PRO B 1 103 ? 6.691 -21.297 -5.195 1 98.19 103 PRO B O 1
ATOM 1842 N N . LYS B 1 104 ? 7.762 -22.984 -6.367 1 98 104 LYS B N 1
ATOM 1843 C CA . LYS B 1 104 ? 7.562 -22.25 -7.617 1 98 104 LYS B CA 1
ATOM 1844 C C . LYS B 1 104 ? 6.805 -23.109 -8.633 1 98 104 LYS B C 1
ATOM 1846 O O . LYS B 1 104 ? 7.051 -24.312 -8.75 1 98 104 LYS B O 1
ATOM 1851 N N . ILE B 1 105 ? 5.863 -22.469 -9.273 1 97.88 105 ILE B N 1
ATOM 1852 C CA . ILE B 1 105 ? 5.305 -22.906 -10.547 1 97.88 105 ILE B CA 1
ATOM 1853 C C . ILE B 1 105 ? 6.039 -22.219 -11.695 1 97.88 105 ILE B C 1
ATOM 1855 O O . ILE B 1 105 ? 6.172 -21 -11.711 1 97.88 105 ILE B O 1
ATOM 1859 N N . VAL B 1 106 ? 6.488 -23 -12.688 1 97.06 106 VAL B N 1
ATOM 1860 C CA . VAL B 1 106 ? 7.328 -22.422 -13.742 1 97.06 106 VAL B CA 1
ATOM 1861 C C . VAL B 1 106 ? 6.625 -22.562 -15.094 1 97.06 106 VAL B C 1
ATOM 1863 O O . VAL B 1 106 ? 6.141 -23.641 -15.445 1 97.06 106 VAL B O 1
ATOM 1866 N N . LEU B 1 107 ? 6.48 -21.375 -15.727 1 95 107 LEU B N 1
ATOM 1867 C CA . LEU B 1 107 ? 6.047 -21.391 -17.109 1 95 107 LEU B CA 1
ATOM 1868 C C . LEU B 1 107 ? 7.242 -21.375 -18.062 1 95 107 LEU B C 1
ATOM 1870 O O . LEU B 1 107 ? 8.078 -20.469 -18 1 95 107 LEU B O 1
ATOM 1874 N N . GLY B 1 108 ? 7.312 -22.359 -18.906 1 87.62 108 GLY B N 1
ATOM 1875 C CA . GLY B 1 108 ? 8.398 -22.453 -19.859 1 87.62 108 GLY B CA 1
ATOM 1876 C C . GLY B 1 108 ? 9.594 -23.234 -19.359 1 87.62 108 GLY B C 1
ATOM 1877 O O . GLY B 1 108 ? 9.453 -24.094 -18.484 1 87.62 108 GLY B O 1
ATOM 1878 N N . GLY B 1 109 ? 10.781 -22.969 -19.922 1 84.38 109 GLY B N 1
ATOM 1879 C CA . GLY B 1 109 ? 11.883 -23.906 -19.734 1 84.38 109 GLY B CA 1
ATOM 1880 C C . GLY B 1 109 ? 13.008 -23.344 -18.891 1 84.38 109 GLY B C 1
ATOM 1881 O O . GLY B 1 109 ? 14.172 -23.672 -19.094 1 84.38 109 GLY B O 1
ATOM 1882 N N . ILE B 1 110 ? 12.734 -22.516 -17.906 1 89.62 110 ILE B N 1
ATOM 1883 C CA . ILE B 1 110 ? 13.82 -22 -17.078 1 89.62 110 ILE B CA 1
ATOM 1884 C C . ILE B 1 110 ? 14.055 -22.922 -15.891 1 89.62 110 ILE B C 1
ATOM 1886 O O . ILE B 1 110 ? 13.141 -23.609 -15.438 1 89.62 110 ILE B O 1
ATOM 1890 N N . GLU B 1 111 ? 15.289 -22.953 -15.438 1 93.56 111 GLU B N 1
ATOM 1891 C CA . GLU B 1 111 ? 15.641 -23.734 -14.258 1 93.56 111 GLU B CA 1
ATOM 1892 C C . GLU B 1 111 ? 15.555 -22.891 -12.992 1 93.56 111 GLU B C 1
ATOM 1894 O O . GLU B 1 111 ? 16.062 -21.766 -12.961 1 93.56 111 GLU B O 1
ATOM 1899 N N . VAL B 1 112 ? 14.867 -23.406 -11.984 1 95.25 112 VAL B N 1
ATOM 1900 C CA . VAL B 1 112 ? 14.719 -22.703 -10.719 1 95.25 112 VAL B CA 1
ATOM 1901 C C . VAL B 1 112 ? 14.844 -23.688 -9.555 1 95.25 112 VAL B C 1
ATOM 1903 O O . VAL B 1 112 ? 14.695 -24.891 -9.734 1 95.25 112 VAL B O 1
ATOM 1906 N N . ASP B 1 113 ? 15.18 -23.141 -8.398 1 96 113 ASP B N 1
ATOM 1907 C CA . ASP B 1 113 ? 15.102 -23.906 -7.168 1 96 113 ASP B CA 1
ATOM 1908 C C . ASP B 1 113 ? 13.656 -24.031 -6.68 1 96 113 ASP B C 1
ATOM 1910 O O . ASP B 1 113 ? 12.789 -23.266 -7.105 1 96 113 ASP B O 1
ATOM 1914 N N . ASN B 1 114 ? 13.289 -25.125 -5.871 1 97.31 114 ASN B N 1
ATOM 1915 C CA . ASN B 1 114 ? 12 -25.297 -5.211 1 97.31 114 ASN B CA 1
ATOM 1916 C C . ASN B 1 114 ? 10.867 -25.422 -6.227 1 97.31 114 ASN B C 1
ATOM 1918 O O . ASN B 1 114 ? 9.805 -24.828 -6.043 1 97.31 114 ASN B O 1
ATOM 1922 N N . LEU B 1 115 ? 11.109 -26.078 -7.301 1 97.31 115 LEU B N 1
ATOM 1923 C CA . LEU B 1 115 ? 10.125 -26.297 -8.352 1 97.31 115 LEU B CA 1
ATOM 1924 C C . LEU B 1 115 ? 9.023 -27.234 -7.879 1 97.31 115 LEU B C 1
ATOM 1926 O O . LEU B 1 115 ? 9.297 -28.359 -7.469 1 97.31 115 LEU B O 1
ATOM 1930 N N . LEU B 1 116 ? 7.836 -26.734 -7.961 1 97.56 116 LEU B N 1
ATOM 1931 C CA . LEU B 1 116 ? 6.68 -27.562 -7.625 1 97.56 116 LEU B CA 1
ATOM 1932 C C . LEU B 1 116 ? 6.066 -28.188 -8.875 1 97.56 116 LEU B C 1
ATOM 1934 O O . LEU B 1 116 ? 5.664 -29.344 -8.867 1 97.56 116 LEU B O 1
ATOM 1938 N N . ARG B 1 117 ? 5.902 -27.344 -9.922 1 96.69 117 ARG B N 1
ATOM 1939 C CA . ARG B 1 117 ? 5.191 -27.75 -11.133 1 96.69 117 ARG B CA 1
ATOM 1940 C C . ARG B 1 117 ? 5.652 -26.938 -12.328 1 96.69 117 ARG B C 1
ATOM 1942 O O . ARG B 1 117 ? 5.754 -25.703 -12.25 1 96.69 117 ARG B O 1
ATOM 1949 N N . ARG B 1 118 ? 5.996 -27.672 -13.445 1 96.44 118 ARG B N 1
ATOM 1950 C CA . ARG B 1 118 ? 6.227 -27.016 -14.727 1 96.44 118 ARG B CA 1
ATOM 1951 C C . ARG B 1 118 ? 4.969 -27.016 -15.586 1 96.44 118 ARG B C 1
ATOM 1953 O O . ARG B 1 118 ? 4.293 -28.047 -15.688 1 96.44 118 ARG B O 1
ATOM 1960 N N . VAL B 1 119 ? 4.645 -25.859 -16.078 1 95.44 119 VAL B N 1
ATOM 1961 C CA . VAL B 1 119 ? 3.469 -25.734 -16.938 1 95.44 119 VAL B CA 1
ATOM 1962 C C . VAL B 1 119 ? 3.908 -25.484 -18.375 1 95.44 119 VAL B C 1
ATOM 1964 O O . VAL B 1 119 ? 4.473 -24.422 -18.688 1 95.44 119 VAL B O 1
ATOM 1967 N N . ASP B 1 120 ? 3.674 -26.469 -19.219 1 88 120 ASP B N 1
ATOM 1968 C CA . ASP B 1 120 ? 3.996 -26.391 -20.641 1 88 120 ASP B CA 1
ATOM 1969 C C . ASP B 1 120 ? 2.768 -26 -21.453 1 88 120 ASP B C 1
ATOM 1971 O O . ASP B 1 120 ? 2.291 -26.797 -22.266 1 88 120 ASP B O 1
ATOM 1975 N N . ALA B 1 121 ? 2.211 -24.922 -21.172 1 81.38 121 ALA B N 1
ATOM 1976 C CA . ALA B 1 121 ? 1.016 -24.422 -21.859 1 81.38 121 ALA B CA 1
ATOM 1977 C C . ALA B 1 121 ? 1.028 -22.891 -21.953 1 81.38 121 ALA B C 1
ATOM 1979 O O . ALA B 1 121 ? 1.759 -22.234 -21.219 1 81.38 121 ALA B O 1
ATOM 1980 N N . SER B 1 122 ? 0.344 -22.484 -23.031 1 86.19 122 SER B N 1
ATOM 1981 C CA . SER B 1 122 ? 0.121 -21.047 -23.188 1 86.19 122 SER B CA 1
ATOM 1982 C C . SER B 1 122 ? -1.336 -20.688 -22.922 1 86.19 122 SER B C 1
ATOM 1984 O O . SER B 1 122 ? -2.223 -21.547 -23.016 1 86.19 122 SER B O 1
ATOM 1986 N N . PRO B 1 123 ? -1.664 -19.469 -22.562 1 86.56 123 PRO B N 1
ATOM 1987 C CA . PRO B 1 123 ? -3.055 -19.078 -22.328 1 86.56 123 PRO B CA 1
ATOM 1988 C C . PRO B 1 123 ? -3.955 -19.344 -23.531 1 86.56 123 PRO B C 1
ATOM 1990 O O . PRO B 1 123 ? -3.496 -19.297 -24.672 1 86.56 123 PRO B O 1
ATOM 1993 N N . PRO B 1 124 ? -5.16 -19.547 -23.172 1 90 124 PRO B N 1
ATOM 1994 C CA . PRO B 1 124 ? -5.832 -19.688 -21.875 1 90 124 PRO B CA 1
ATOM 1995 C C . PRO B 1 124 ? -5.555 -21.031 -21.203 1 90 124 PRO B C 1
ATOM 1997 O O . PRO B 1 124 ? -5.395 -22.047 -21.891 1 90 124 PRO B O 1
ATOM 2000 N N . PHE B 1 125 ? -5.531 -20.984 -19.984 1 94.62 125 PHE B N 1
ATOM 2001 C CA . PHE B 1 125 ? -5.25 -22.188 -19.219 1 94.62 125 PHE B CA 1
ATOM 2002 C C . PHE B 1 125 ? -6.539 -22.938 -18.875 1 94.62 125 PHE B C 1
ATOM 2004 O O . PHE B 1 125 ? -7.559 -22.312 -18.578 1 94.62 125 PHE B O 1
ATOM 2011 N N . ASP B 1 126 ? -6.484 -24.203 -19.047 1 93.38 126 ASP B N 1
ATOM 2012 C CA . ASP B 1 126 ? -7.695 -24.969 -18.781 1 93.38 126 ASP B CA 1
ATOM 2013 C C . ASP B 1 126 ? -7.98 -25.047 -17.281 1 93.38 126 ASP B C 1
ATOM 2015 O O . ASP B 1 126 ? -7.074 -24.891 -16.469 1 93.38 126 ASP B O 1
ATOM 2019 N N . GLU B 1 127 ? -9.312 -25.344 -17 1 95.44 127 GLU B N 1
ATOM 2020 C CA . GLU B 1 127 ? -9.805 -25.328 -15.625 1 95.44 127 GLU B CA 1
ATOM 2021 C C . GLU B 1 127 ? -9.156 -26.422 -14.797 1 95.44 127 GLU B C 1
ATOM 2023 O O . GLU B 1 127 ? -8.914 -26.25 -13.602 1 95.44 127 GLU B O 1
ATOM 2028 N N . GLY B 1 128 ? -8.945 -27.469 -15.484 1 96.75 128 GLY B N 1
ATOM 2029 C CA . GLY B 1 128 ? -8.305 -28.562 -14.773 1 96.75 128 GLY B CA 1
ATOM 2030 C C . GLY B 1 128 ? -6.918 -28.219 -14.273 1 96.75 128 GLY B C 1
ATOM 2031 O O . GLY B 1 128 ? -6.57 -28.531 -13.133 1 96.75 128 GLY B O 1
ATOM 2032 N N . LEU B 1 129 ? -6.105 -27.609 -15.102 1 96.88 129 LEU B N 1
ATOM 2033 C CA . LEU B 1 129 ? -4.77 -27.172 -14.719 1 96.88 129 LEU B CA 1
ATOM 2034 C C . LEU B 1 129 ? -4.836 -26.172 -13.57 1 96.88 129 LEU B C 1
ATOM 2036 O O . LEU B 1 129 ? -4.09 -26.281 -12.602 1 96.88 129 LEU B O 1
ATOM 2040 N N . ILE B 1 130 ? -5.754 -25.266 -13.68 1 97.94 130 ILE B N 1
ATOM 2041 C CA . ILE B 1 130 ? -5.895 -24.234 -12.664 1 97.94 130 ILE B CA 1
ATOM 2042 C C . ILE B 1 130 ? -6.23 -24.875 -11.32 1 97.94 130 ILE B C 1
ATOM 2044 O O . ILE B 1 130 ? -5.633 -24.531 -10.297 1 97.94 130 ILE B O 1
ATOM 2048 N N . GLU B 1 131 ? -7.168 -25.781 -11.328 1 97.56 131 GLU B N 1
ATOM 2049 C CA . GLU B 1 131 ? -7.559 -26.453 -10.102 1 97.56 131 GLU B CA 1
ATOM 2050 C C . GLU B 1 131 ? -6.387 -27.234 -9.5 1 97.56 131 GLU B C 1
ATOM 2052 O O . GLU B 1 131 ? -6.227 -27.266 -8.273 1 97.56 131 GLU B O 1
ATOM 2057 N N . GLU B 1 132 ? -5.641 -27.797 -10.352 1 97.81 132 GLU B N 1
ATOM 2058 C CA . GLU B 1 132 ? -4.445 -28.5 -9.883 1 97.81 132 GLU B CA 1
ATOM 2059 C C . GLU B 1 132 ? -3.492 -27.547 -9.172 1 97.81 132 GLU B C 1
ATOM 2061 O O . GLU B 1 132 ? -2.982 -27.859 -8.094 1 97.81 132 GLU B O 1
ATOM 2066 N N . LEU B 1 133 ? -3.258 -26.469 -9.797 1 98.19 133 LEU B N 1
ATOM 2067 C CA . LEU B 1 133 ? -2.324 -25.5 -9.25 1 98.19 133 LEU B CA 1
ATOM 2068 C C . LEU B 1 133 ? -2.84 -24.922 -7.93 1 98.19 133 LEU B C 1
ATOM 2070 O O . LEU B 1 133 ? -2.061 -24.688 -7.004 1 98.19 133 LEU B O 1
ATOM 2074 N N . ILE B 1 134 ? -4.168 -24.734 -7.828 1 98.44 134 ILE B N 1
ATOM 2075 C CA . ILE B 1 134 ? -4.773 -24.281 -6.582 1 98.44 134 ILE B CA 1
ATOM 2076 C C . ILE B 1 134 ? -4.562 -25.328 -5.496 1 98.44 134 ILE B C 1
ATOM 2078 O O . ILE B 1 134 ? -4.285 -24.984 -4.34 1 98.44 134 ILE B O 1
ATOM 2082 N N . GLY B 1 135 ? -4.719 -26.531 -5.953 1 98.19 135 GLY B N 1
ATOM 2083 C CA . GLY B 1 135 ? -4.43 -27.609 -5.023 1 98.19 135 GLY B CA 1
ATOM 2084 C C . GLY B 1 135 ? -3.02 -27.562 -4.465 1 98.19 135 GLY B C 1
ATOM 2085 O O . GLY B 1 135 ? -2.812 -27.75 -3.266 1 98.19 135 GLY B O 1
ATOM 2086 N N . LEU B 1 136 ? -2.045 -27.297 -5.285 1 98.25 136 LEU B N 1
ATOM 2087 C CA . LEU B 1 136 ? -0.651 -27.188 -4.867 1 98.25 136 LEU B CA 1
ATOM 2088 C C . LEU B 1 136 ? -0.466 -26.047 -3.883 1 98.25 136 LEU B C 1
ATOM 2090 O O . LEU B 1 136 ? 0.294 -26.156 -2.92 1 98.25 136 LEU B O 1
ATOM 2094 N N . LEU B 1 137 ? -1.148 -24.953 -4.129 1 98.44 137 LEU B N 1
ATOM 2095 C CA . LEU B 1 137 ? -1.081 -23.797 -3.232 1 98.44 137 LEU B CA 1
ATOM 2096 C C . LEU B 1 137 ? -1.64 -24.141 -1.857 1 98.44 137 LEU B C 1
ATOM 2098 O O . LEU B 1 137 ? -1.007 -23.875 -0.837 1 98.44 137 LEU B O 1
ATOM 2102 N N . ILE B 1 138 ? -2.787 -24.828 -1.834 1 97.25 138 ILE B N 1
ATOM 2103 C CA . ILE B 1 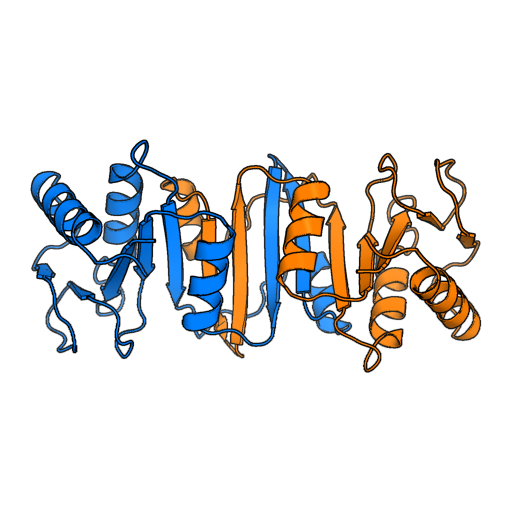138 ? -3.504 -25.125 -0.601 1 97.25 138 ILE B CA 1
ATOM 2104 C C . ILE B 1 138 ? -2.686 -26.094 0.248 1 97.25 138 ILE B C 1
ATOM 2106 O O . ILE B 1 138 ? -2.729 -26.047 1.479 1 97.25 138 ILE B O 1
ATOM 2110 N N . LEU B 1 139 ? -1.862 -26.828 -0.402 1 97.06 139 LEU B N 1
ATOM 2111 C CA . LEU B 1 139 ? -1.093 -27.875 0.279 1 97.06 139 LEU B CA 1
ATOM 2112 C C . LEU B 1 139 ? 0.194 -27.297 0.862 1 97.06 139 LEU B C 1
ATOM 2114 O O . LEU B 1 139 ? 0.896 -27.969 1.616 1 97.06 139 LEU B O 1
ATOM 2118 N N . GLN B 1 140 ? 0.542 -26.078 0.543 1 97.44 140 GLN B N 1
ATOM 2119 C CA . GLN B 1 140 ? 1.762 -25.484 1.082 1 97.44 140 GLN B CA 1
ATOM 2120 C C . GLN B 1 140 ? 1.658 -25.281 2.592 1 97.44 140 GLN B C 1
ATOM 2122 O O . GLN B 1 140 ? 0.566 -25.078 3.123 1 97.44 140 GLN B O 1
ATOM 2127 N N . PRO B 1 141 ? 2.764 -25.406 3.273 1 95.12 141 PRO B N 1
ATOM 2128 C CA . PRO B 1 141 ? 2.73 -25.125 4.711 1 95.12 141 PRO B CA 1
ATOM 2129 C C . PRO B 1 141 ? 2.412 -23.656 5.02 1 95.12 141 PRO B C 1
ATOM 2131 O O . PRO B 1 141 ? 2.641 -22.781 4.18 1 95.12 141 PRO B O 1
ATOM 2134 N N . GLU B 1 142 ? 1.843 -23.469 6.246 1 92.31 142 GLU B N 1
ATOM 2135 C CA . GLU B 1 142 ? 1.574 -22.094 6.676 1 92.31 142 GLU B CA 1
ATOM 2136 C C . GLU B 1 142 ? 2.871 -21.328 6.914 1 92.31 142 GLU B C 1
ATOM 2138 O O . GLU B 1 142 ? 3.828 -21.875 7.473 1 92.31 142 GLU B O 1
ATOM 2143 N N . SER B 1 143 ? 2.902 -20.188 6.316 1 82.19 143 SER B N 1
ATOM 2144 C CA . SER B 1 143 ? 4.039 -19.312 6.562 1 82.19 143 SER B CA 1
ATOM 2145 C C . SER B 1 143 ? 3.648 -18.141 7.461 1 82.19 143 SER B C 1
ATOM 2147 O O . SER B 1 143 ? 2.492 -17.719 7.461 1 82.19 143 SER B O 1
#

Radius of gyration: 21.05 Å; Cα contacts (8 Å, |Δi|>4): 613; chains: 2; bounding box: 31×61×46 Å

Solvent-accessible surface area (backbone atoms only — not comparable to full-atom values): 15268 Å² total; per-residue (Å²): 58,21,57,36,22,40,29,62,59,90,89,47,40,59,69,61,50,51,28,53,47,41,45,69,39,62,90,74,57,44,31,24,36,36,38,67,32,63,86,38,66,84,65,67,53,64,70,61,35,47,44,42,73,35,58,32,45,31,36,30,37,34,25,36,92,24,26,33,36,36,40,34,66,79,27,50,70,69,51,47,51,48,54,38,50,77,68,61,29,42,39,36,46,29,43,39,65,66,84,48,89,50,46,22,38,32,35,63,91,75,88,62,66,57,68,72,44,78,40,92,67,59,80,78,75,54,68,68,58,46,52,51,53,51,50,55,36,72,68,37,66,77,96,58,22,56,34,23,38,29,61,59,90,90,48,41,60,66,61,50,51,31,52,47,40,46,69,38,61,90,75,56,45,32,25,36,35,36,67,33,63,85,38,67,80,65,72,54,63,71,62,34,47,44,41,73,36,58,33,47,30,35,31,38,33,26,36,90,25,26,32,37,37,40,34,68,80,30,49,70,70,52,49,52,49,53,38,51,76,68,59,27,42,39,37,46,30,43,38,67,68,83,47,89,51,44,22,37,33,36,63,89,75,88,62,64,56,69,73,45,77,41,92,67,59,79,79,74,54,68,69,58,46,52,51,52,50,50,56,36,70,67,38,66,77,98

Nearest PDB structures (foldseek):
  4nkr-assembly2_E  TM=7.588E-01  e=7.457E-08  Bacillus spizizenii str. W23
  1np6-assembly1_B  TM=6.939E-01  e=1.224E-06  Escherichia coli
  1p9n-assembly1_B  TM=7.188E-01  e=2.674E-06  Escherichia coli
  1e9f-assembly1_A-2  TM=4.704E-01  e=2.871E-01  Homo sapiens
  5h70-assembly1_B  TM=4.511E-01  e=7.935E+00  Sulfurisphaera tokodaii str. 7

Secondary structure (DSSP, 8-state):
-EEEEEEESTTSSHHHHHHHHHHHTTTTS-EEEEEE-TT--S---HHHHHHHHHT-SEEEEE-GGGEEEEEEES--HHHHHHHHHHTT-SEEEEE--TTSSS-EEEESS---SSEEEEE---SSPPHHHHHHHHHHHHTSPP-/-EEEEEEESTTSSHHHHHHHHHHHTTTTS-EEEEEE-TT--S---HHHHHHHHHT-SEEEEE-GGGEEEEEEES--HHHHHHHHHHTT-SEEEEE--TTSSS-EEEESS---SSEEEEE---SSPPHHHHHHHHHHHHTSPP-

InterPro domains:
  IPR004435 Molybdopterin-guanine dinucleotide biosynthesis protein B (MobB) domain [PF03205] (3-107)
  IPR004435 Molybdopterin-guanine dinucleotide biosynthesis protein B (MobB) domain [TIGR00176] (3-112)
  IPR027417 P-loop containing nucleoside triphosphate hydrolase [G3DSA:3.40.50.300] (1-123)
  IPR027417 P-loop containing nucleoside triphosphate hydrolase [SSF52540] (1-105)
  IPR052539 Molybdopterin-guanine dinucleotide biosynthesis adapter [PTHR40072] (1-109)

Organism: Methanothrix harundinacea (strain 6Ac) (NCBI:txid1110509)

Sequence (286 aa):
MKVISVVGTKKSGKTTLVEAMVRALRGRGRVGTIKNMPGHPVEDRGDTRRHFEAGADVVVGVGSERILFKVSRGGGLEEALEELRASGVEFAIVEGFKTSGLPKIVLGGIEVDNLLRRVDASPPFDEGLIEELIGLLILQPESMKVISVVGTKKSGKTTLVEAMVRALRGRGRVGTIKNMPGHPVEDRGDTRRHFEAGADVVVGVGSERILFKVSRGGGLEEALEELRASGVEFAIVEGFKTSGLPKIVLGGIEVDNLLRRVDASPPFDEGLIEELIGLLILQPES

pLDDT: mean 91.35, std 9.44, range [51.72, 98.69]